Protein AF-J9G003-F1 (afdb_monomer_lite)

pLDDT: mean 87.12, std 10.36, range [54.19, 97.94]

Foldseek 3Di:
DDLPPPDDPVQKDDPPVPPQWIAGNVPRDIDGPPDSPPPPDFDADPQPRHTWDFDDDDPFKTKTWDPDCPGPQLVVQVVVQDPVLVPDPCSCVVDPRTDIDIGTPDPPVPDDPLDQPPLADDQDDDPDHPVLLVQLCCCCPVVVDQLVVSQVCCCPVVVDHDHSSVSVNSVSNVCSVCVVVPVD

Secondary structure (DSSP, 8-state):
--TTT---GGGEEESSTTSSEEEETTT--EEETT----PPPPPB-TTT-PBEEEEEEETTEEEEEE--TT-HHHHHHHTTS-HHHHHSTTGGGGS--S-EEEEE---SSS--TTSPPTTPPPSS-SSS-HHHHHHHHIIIIIS---HHHHHHHHHHHH-----HHHHHHHHHHHHHHHHHHH--

Structure (mmCIF, N/CA/C/O backbone):
data_AF-J9G003-F1
#
_entry.id   AF-J9G003-F1
#
loop_
_atom_site.group_PDB
_atom_site.id
_atom_site.type_symbol
_atom_site.label_atom_id
_atom_site.label_alt_id
_atom_site.label_comp_id
_atom_site.label_asym_id
_atom_site.label_entity_id
_atom_site.label_seq_id
_atom_site.pdbx_PDB_ins_code
_atom_site.Cartn_x
_atom_site.Cartn_y
_atom_site.Cartn_z
_atom_site.occupancy
_atom_site.B_iso_or_equiv
_atom_site.auth_seq_id
_atom_site.auth_comp_id
_atom_site.auth_asym_id
_atom_site.auth_atom_id
_atom_site.pdbx_PDB_model_num
ATOM 1 N N . VAL A 1 1 ? 39.025 1.619 -6.524 1.00 83.19 1 VAL A N 1
ATOM 2 C CA . VAL A 1 1 ? 37.933 0.775 -5.975 1.00 83.19 1 VAL A CA 1
ATOM 3 C C . VAL A 1 1 ? 36.707 0.984 -6.851 1.00 83.19 1 VAL A C 1
ATOM 5 O O . VAL A 1 1 ? 36.545 2.095 -7.340 1.00 83.19 1 VAL A O 1
ATOM 8 N N . CYS A 1 2 ? 35.902 -0.048 -7.123 1.00 82.38 2 CYS A N 1
ATOM 9 C CA . CYS A 1 2 ? 34.702 0.095 -7.950 1.00 82.38 2 CYS A CA 1
ATOM 10 C C . CYS A 1 2 ? 33.683 1.019 -7.254 1.00 82.38 2 CYS A C 1
ATOM 12 O O . CYS A 1 2 ? 33.320 0.732 -6.112 1.00 82.38 2 CYS A O 1
ATOM 14 N N . PRO A 1 3 ? 33.183 2.077 -7.921 1.00 79.25 3 PRO A N 1
ATOM 15 C CA . PRO A 1 3 ? 32.260 3.038 -7.313 1.00 79.25 3 PRO A CA 1
ATOM 16 C C . PRO A 1 3 ? 30.855 2.473 -7.051 1.00 79.25 3 PRO A C 1
ATOM 18 O O . PRO A 1 3 ? 30.085 3.100 -6.333 1.00 79.25 3 PRO A O 1
ATOM 21 N N . LEU A 1 4 ? 30.509 1.311 -7.622 1.00 75.75 4 LEU A N 1
ATOM 22 C CA . LEU A 1 4 ? 29.188 0.693 -7.465 1.00 75.75 4 LEU A CA 1
ATOM 23 C C . LEU A 1 4 ? 29.156 -0.372 -6.361 1.00 75.75 4 LEU A C 1
ATOM 25 O O . LEU A 1 4 ? 28.288 -0.331 -5.498 1.00 75.75 4 LEU A O 1
ATOM 29 N N . CYS A 1 5 ? 30.080 -1.338 -6.392 1.00 81.25 5 CYS A N 1
ATOM 30 C CA . CYS A 1 5 ? 30.065 -2.484 -5.473 1.00 81.25 5 CYS A CA 1
ATOM 31 C C . CYS A 1 5 ? 31.222 -2.506 -4.466 1.00 81.25 5 CYS A C 1
ATOM 33 O O . CYS A 1 5 ? 31.335 -3.454 -3.696 1.00 81.25 5 CYS A O 1
ATOM 35 N N . GLY A 1 6 ? 32.121 -1.516 -4.490 1.00 80.50 6 GLY A N 1
ATOM 36 C CA . GLY A 1 6 ? 33.263 -1.470 -3.575 1.00 80.50 6 GLY A CA 1
ATOM 37 C C . GLY A 1 6 ? 34.371 -2.488 -3.873 1.00 80.50 6 GLY A C 1
ATOM 38 O O . GLY A 1 6 ? 35.294 -2.627 -3.076 1.00 80.50 6 GLY A O 1
ATOM 39 N N . ALA A 1 7 ? 34.325 -3.194 -5.010 1.00 87.44 7 ALA A N 1
ATOM 40 C CA . ALA A 1 7 ? 35.355 -4.171 -5.360 1.00 87.44 7 ALA A CA 1
ATOM 41 C C . ALA A 1 7 ? 36.763 -3.529 -5.415 1.00 87.44 7 ALA A C 1
ATOM 43 O O . ALA A 1 7 ? 36.923 -2.431 -5.974 1.00 87.44 7 ALA A O 1
ATOM 44 N N . PRO A 1 8 ? 37.797 -4.191 -4.858 1.00 88.81 8 PRO A N 1
ATOM 45 C CA . PRO A 1 8 ? 39.151 -3.652 -4.828 1.00 88.81 8 PRO A CA 1
ATOM 46 C C . PRO A 1 8 ? 39.768 -3.590 -6.231 1.00 88.81 8 PRO A C 1
ATOM 48 O O . PRO A 1 8 ? 39.265 -4.196 -7.177 1.00 88.81 8 PRO A O 1
ATOM 51 N N . HIS A 1 9 ? 40.882 -2.861 -6.360 1.00 86.12 9 HIS A N 1
ATOM 52 C CA . HIS A 1 9 ? 41.543 -2.599 -7.647 1.00 86.12 9 HIS A CA 1
ATOM 53 C C . HIS A 1 9 ? 41.846 -3.869 -8.461 1.00 86.12 9 HIS A C 1
ATOM 55 O O . HIS A 1 9 ? 41.721 -3.848 -9.676 1.00 86.12 9 HIS A O 1
ATOM 61 N N . HIS A 1 10 ? 42.134 -4.996 -7.803 1.00 91.19 10 HIS A N 1
ATOM 62 C CA . HIS A 1 10 ? 42.374 -6.293 -8.449 1.00 91.19 10 HIS A CA 1
ATOM 63 C C . HIS A 1 10 ? 41.240 -6.770 -9.379 1.00 91.19 10 HIS A C 1
ATOM 65 O O . HIS A 1 10 ? 41.487 -7.544 -10.300 1.00 91.19 10 HIS A O 1
ATOM 71 N N . PHE A 1 11 ? 40.001 -6.314 -9.164 1.00 88.94 11 PHE A N 1
ATOM 72 C CA . PHE A 1 11 ? 38.840 -6.673 -9.991 1.00 88.94 11 PHE A CA 1
ATOM 73 C C . PHE A 1 11 ? 38.455 -5.594 -11.011 1.00 88.94 11 PHE A C 1
ATOM 75 O O . PHE A 1 11 ? 37.376 -5.663 -11.604 1.00 88.94 11 PHE A O 1
ATOM 82 N N . ILE A 1 12 ? 39.301 -4.583 -11.190 1.00 88.44 12 ILE A N 1
ATOM 83 C CA . ILE A 1 12 ? 39.094 -3.460 -12.100 1.00 88.44 12 ILE A CA 1
ATOM 84 C C . ILE A 1 12 ? 40.110 -3.604 -13.228 1.00 88.44 12 ILE A C 1
ATOM 86 O O . ILE A 1 12 ? 41.293 -3.803 -12.967 1.00 88.44 12 ILE A O 1
ATOM 90 N N . TYR A 1 13 ? 39.659 -3.519 -14.474 1.00 88.81 13 TYR A N 1
ATOM 91 C CA . TYR A 1 13 ? 40.558 -3.509 -15.624 1.00 88.81 13 TYR A CA 1
ATOM 92 C C . TYR A 1 13 ? 40.253 -2.336 -16.542 1.00 88.81 13 TYR A C 1
ATOM 94 O O . TYR A 1 13 ? 39.146 -1.794 -16.537 1.00 88.81 13 TYR A O 1
ATOM 102 N N . ASP A 1 14 ? 41.264 -1.936 -17.299 1.00 87.94 14 ASP A N 1
ATOM 103 C CA . ASP A 1 14 ? 41.154 -0.893 -18.306 1.00 87.94 14 ASP A CA 1
ATOM 104 C C . ASP A 1 14 ? 40.334 -1.415 -19.490 1.00 87.94 14 ASP A C 1
ATOM 106 O O . ASP A 1 14 ? 40.751 -2.339 -20.188 1.00 87.94 14 ASP A O 1
ATOM 110 N N . ASN A 1 15 ? 39.136 -0.863 -19.666 1.00 85.75 15 ASN A N 1
ATOM 111 C CA . ASN A 1 15 ? 38.195 -1.307 -20.688 1.00 85.75 15 ASN A CA 1
ATOM 112 C C . ASN A 1 15 ? 38.571 -0.779 -22.079 1.00 85.75 15 ASN A C 1
ATOM 114 O O . ASN A 1 15 ? 38.263 -1.421 -23.076 1.00 85.75 15 ASN A O 1
ATOM 118 N N . ASN A 1 16 ? 39.258 0.370 -22.140 1.00 83.69 16 ASN A N 1
ATOM 119 C CA . ASN A 1 16 ? 39.597 1.053 -23.391 1.00 83.69 16 ASN A CA 1
ATOM 120 C C . ASN A 1 16 ? 41.112 1.232 -23.590 1.00 83.69 16 ASN A C 1
ATOM 122 O O . ASN A 1 16 ? 41.525 2.160 -24.289 1.00 83.69 16 ASN A O 1
ATOM 126 N N . GLY A 1 17 ? 41.939 0.377 -22.983 1.00 77.50 17 GLY A N 1
ATOM 127 C CA . GLY A 1 17 ? 43.384 0.315 -23.229 1.00 77.50 17 GLY A CA 1
ATOM 128 C C . GLY A 1 17 ? 44.140 1.629 -22.994 1.00 77.50 17 GLY A C 1
ATOM 129 O O . GLY A 1 17 ? 45.014 1.967 -23.785 1.00 77.50 17 GLY A O 1
ATOM 130 N N . GLY A 1 18 ? 43.793 2.385 -21.951 1.00 75.31 18 GLY A N 1
ATOM 131 C CA . GLY A 1 18 ? 44.488 3.611 -21.541 1.00 75.31 18 GLY A CA 1
ATOM 132 C C . GLY A 1 18 ? 43.670 4.890 -21.718 1.00 75.31 18 GLY A C 1
ATOM 133 O O . GLY A 1 18 ? 44.083 5.951 -21.260 1.00 75.31 18 GLY A O 1
ATOM 134 N N . ASN A 1 19 ? 42.479 4.808 -22.317 1.00 80.19 19 ASN A N 1
ATOM 135 C CA . ASN A 1 19 ? 41.617 5.968 -22.586 1.00 80.19 19 ASN A CA 1
ATOM 136 C C . ASN A 1 19 ? 40.685 6.338 -21.411 1.00 80.19 19 ASN A C 1
ATOM 138 O O . ASN A 1 19 ? 39.586 6.853 -21.617 1.00 80.19 19 ASN A O 1
ATOM 142 N N . GLY A 1 20 ? 41.091 6.045 -20.172 1.00 80.06 20 GLY A N 1
ATOM 143 C CA . GLY A 1 20 ? 40.411 6.528 -18.963 1.00 80.06 20 GLY A CA 1
ATOM 144 C C . GLY A 1 20 ? 39.036 5.912 -18.667 1.00 80.06 20 GLY A C 1
ATOM 145 O O . GLY A 1 20 ? 38.266 6.504 -17.908 1.00 80.06 20 GLY A O 1
ATOM 146 N N . GLN A 1 21 ? 38.706 4.745 -19.232 1.00 86.06 21 GLN A N 1
ATOM 147 C CA . GLN A 1 21 ? 37.500 3.981 -18.891 1.00 86.06 21 GLN A CA 1
ATOM 148 C C . GLN A 1 21 ? 37.880 2.618 -18.311 1.00 86.06 21 GLN A C 1
ATOM 150 O O . GLN A 1 21 ? 38.550 1.820 -18.957 1.00 86.06 21 GLN A O 1
ATOM 155 N N . 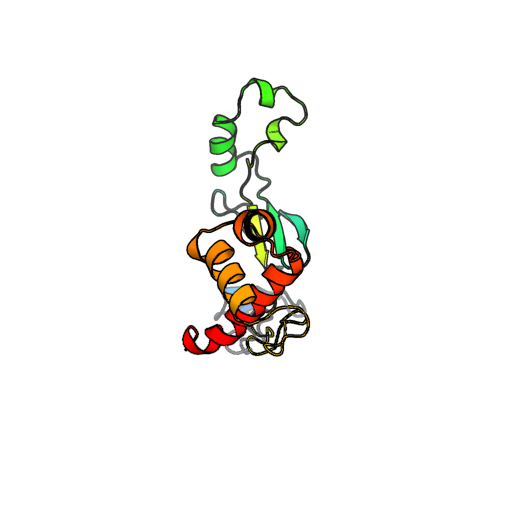TYR A 1 22 ? 37.381 2.323 -17.117 1.00 87.94 22 TYR A N 1
ATOM 156 C CA . TYR A 1 22 ? 37.585 1.063 -16.412 1.00 87.94 22 TYR A CA 1
ATOM 157 C C . TYR A 1 22 ? 36.291 0.268 -16.317 1.00 87.94 22 TYR A C 1
ATOM 159 O O . TYR A 1 22 ? 35.209 0.852 -16.279 1.00 87.94 22 TYR A O 1
ATOM 167 N N . GLN A 1 23 ? 36.395 -1.057 -16.208 1.00 88.94 23 GLN A N 1
ATOM 168 C CA . GLN A 1 23 ? 35.267 -1.954 -15.961 1.00 88.94 23 GLN A CA 1
ATOM 169 C C . GLN A 1 23 ? 35.517 -2.850 -14.743 1.00 88.94 23 GLN A C 1
ATOM 171 O O . GLN A 1 23 ? 36.610 -3.378 -14.538 1.00 88.94 23 GLN A O 1
ATOM 176 N N . CYS A 1 24 ? 34.487 -3.030 -13.912 1.00 89.38 24 CYS A N 1
ATOM 177 C CA . CYS A 1 24 ? 34.525 -3.939 -12.771 1.00 89.38 24 CYS A CA 1
ATOM 178 C C . CYS A 1 24 ? 34.077 -5.353 -13.165 1.00 89.38 24 CYS A C 1
ATOM 180 O O . CYS A 1 24 ? 32.944 -5.537 -13.603 1.00 89.38 24 CYS A O 1
ATOM 182 N N . LYS A 1 25 ? 34.907 -6.371 -12.908 1.00 89.12 25 LYS A N 1
ATOM 183 C CA . LYS A 1 25 ? 34.565 -7.786 -13.163 1.00 89.12 25 LYS A CA 1
ATOM 184 C C . LYS A 1 25 ? 33.467 -8.339 -12.249 1.00 89.12 25 LYS A C 1
ATOM 186 O O . LYS A 1 25 ? 32.819 -9.310 -12.611 1.00 89.12 25 LYS A O 1
ATOM 191 N N . VAL A 1 26 ? 33.264 -7.744 -11.070 1.00 87.19 26 VAL A N 1
ATOM 192 C CA . VAL A 1 26 ? 32.287 -8.232 -10.078 1.00 87.19 26 VAL A CA 1
ATOM 193 C C . VAL A 1 26 ? 30.863 -7.800 -10.430 1.00 87.19 26 VAL A C 1
ATOM 195 O O . VAL A 1 26 ? 29.944 -8.604 -10.346 1.00 87.19 26 VAL A O 1
ATOM 198 N N . CYS A 1 27 ? 30.667 -6.535 -10.818 1.00 82.88 27 CYS A N 1
ATOM 199 C CA . CYS A 1 27 ? 29.333 -5.978 -11.088 1.00 82.88 27 CYS A CA 1
ATOM 200 C C . CYS A 1 27 ? 29.102 -5.555 -12.548 1.00 82.88 27 CYS A C 1
ATOM 202 O O . CYS A 1 27 ? 28.010 -5.109 -12.880 1.00 82.88 27 CYS A O 1
ATOM 204 N N . GLY A 1 28 ? 30.115 -5.643 -13.415 1.00 83.19 28 GLY A N 1
ATOM 205 C CA . GLY A 1 28 ? 30.036 -5.252 -14.826 1.00 83.19 28 GLY A CA 1
ATOM 206 C C . GLY A 1 28 ? 30.064 -3.741 -15.092 1.00 83.19 28 GLY A C 1
ATOM 207 O O . GLY A 1 28 ? 30.113 -3.343 -16.255 1.00 83.19 28 GLY A O 1
ATOM 208 N N . GLN A 1 29 ? 30.057 -2.898 -14.052 1.00 82.62 29 GLN A N 1
ATOM 209 C CA . GLN A 1 29 ? 29.981 -1.439 -14.178 1.00 82.62 29 GLN A CA 1
ATOM 210 C C . GLN A 1 29 ? 31.229 -0.845 -14.839 1.00 82.62 29 GLN A C 1
ATOM 212 O O . GLN A 1 29 ? 32.350 -1.103 -14.393 1.00 82.62 29 GLN A O 1
ATOM 217 N N . THR A 1 30 ? 31.016 0.022 -15.831 1.00 86.56 30 THR A N 1
ATOM 218 C CA . THR A 1 30 ? 32.049 0.873 -16.437 1.00 86.56 30 THR A CA 1
ATOM 219 C C . THR A 1 30 ? 32.077 2.264 -15.794 1.00 86.56 30 THR A C 1
ATOM 221 O O . THR A 1 30 ? 31.015 2.832 -15.529 1.00 86.56 30 THR A O 1
ATOM 224 N N . PHE A 1 31 ? 33.262 2.827 -15.550 1.00 81.88 31 PHE A N 1
ATOM 225 C CA . PHE A 1 31 ? 33.449 4.145 -14.920 1.00 81.88 31 PHE A CA 1
ATOM 226 C C . PHE A 1 31 ? 34.806 4.771 -15.293 1.00 81.88 31 PHE A C 1
ATOM 228 O O . PHE A 1 31 ? 35.710 4.064 -15.730 1.00 81.88 31 PHE A O 1
ATOM 235 N N . SER A 1 32 ? 34.959 6.083 -15.103 1.00 82.25 32 SER A N 1
ATOM 236 C CA . SER A 1 32 ? 36.205 6.829 -15.351 1.00 82.25 32 SER A CA 1
ATOM 237 C C . SER A 1 32 ? 36.868 7.282 -14.044 1.00 82.25 32 SER A C 1
ATOM 239 O O . SER A 1 32 ? 36.219 7.322 -12.995 1.00 82.25 32 SER A O 1
ATOM 241 N N . THR A 1 33 ? 38.174 7.583 -14.067 1.00 70.6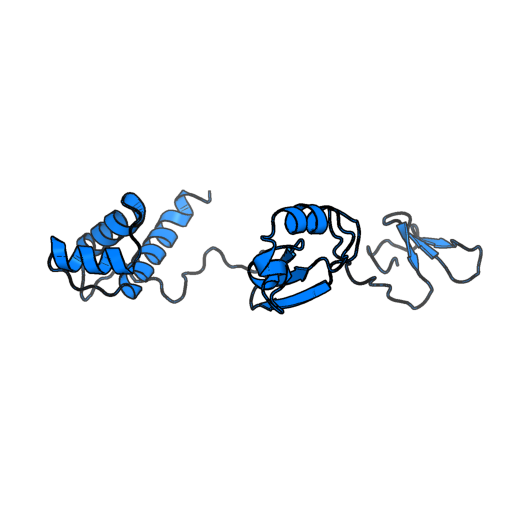2 33 THR A N 1
ATOM 242 C CA . THR A 1 33 ? 38.914 8.037 -12.874 1.00 70.62 33 THR A CA 1
ATOM 243 C C . THR A 1 33 ? 38.320 9.341 -12.343 1.00 70.62 33 THR A C 1
ATOM 245 O O . THR A 1 33 ? 38.310 10.339 -13.053 1.00 70.62 33 THR A O 1
ATOM 248 N N . GLY A 1 34 ? 37.857 9.347 -11.092 1.00 59.84 34 GLY A N 1
ATOM 249 C CA . GLY A 1 34 ? 37.308 10.541 -10.433 1.00 59.84 34 GLY A CA 1
ATOM 250 C C . GLY A 1 34 ? 35.779 10.627 -10.420 1.00 59.84 34 GLY A C 1
ATOM 251 O O . GLY A 1 34 ? 35.234 11.337 -9.578 1.00 59.84 34 GLY A O 1
ATOM 252 N N . ASP A 1 35 ? 35.082 9.837 -11.239 1.00 56.62 35 ASP A N 1
ATOM 253 C CA . ASP A 1 35 ? 33.621 9.838 -11.256 1.00 56.62 35 ASP A CA 1
ATOM 254 C C . ASP A 1 35 ? 33.054 8.778 -10.308 1.00 56.62 35 ASP A C 1
ATOM 256 O O . ASP A 1 35 ? 33.152 7.566 -10.525 1.00 56.62 35 ASP A O 1
ATOM 260 N N . SER A 1 36 ? 32.390 9.241 -9.248 1.00 55.47 36 SER A N 1
ATOM 261 C CA . SER A 1 36 ? 31.463 8.403 -8.490 1.00 55.47 36 SER A CA 1
ATOM 262 C C . SER A 1 36 ? 30.239 8.123 -9.366 1.00 55.47 36 SER A C 1
ATOM 264 O O . SER A 1 36 ? 29.251 8.851 -9.358 1.00 55.47 36 SER A O 1
ATOM 266 N N . THR A 1 37 ? 30.293 7.064 -10.174 1.00 54.19 37 THR A N 1
ATOM 267 C CA . THR A 1 37 ? 29.142 6.644 -10.980 1.00 54.19 37 THR A CA 1
ATOM 268 C C . THR A 1 37 ? 28.129 5.924 -10.094 1.00 54.19 37 THR A C 1
ATOM 270 O O . THR A 1 37 ? 27.935 4.712 -10.205 1.00 54.19 37 THR A O 1
ATOM 273 N N . THR A 1 38 ? 27.455 6.654 -9.209 1.00 55.81 38 THR A N 1
ATOM 274 C CA . THR A 1 38 ? 26.150 6.211 -8.724 1.00 55.81 38 THR A CA 1
ATOM 275 C C . THR A 1 38 ? 25.180 6.439 -9.873 1.00 55.81 38 THR A C 1
ATOM 277 O O . THR A 1 38 ? 24.510 7.463 -9.972 1.00 55.81 38 THR A O 1
ATOM 280 N N . THR A 1 39 ? 25.144 5.506 -10.831 1.00 56.31 39 THR A N 1
ATOM 281 C CA . THR A 1 39 ? 24.048 5.507 -11.800 1.00 56.31 39 THR A CA 1
ATOM 282 C C . THR A 1 39 ? 22.760 5.477 -10.977 1.00 56.31 39 THR A C 1
ATOM 284 O O . THR A 1 39 ? 22.571 4.549 -10.187 1.00 56.31 39 THR A O 1
ATOM 287 N N . PRO A 1 40 ? 21.901 6.509 -11.070 1.00 62.78 40 PRO A N 1
ATOM 288 C CA . PRO A 1 40 ? 20.713 6.567 -10.237 1.00 62.78 40 PRO A CA 1
ATOM 289 C C . PRO A 1 40 ? 19.883 5.324 -10.534 1.00 62.78 40 PRO A C 1
ATOM 291 O O . PRO A 1 40 ? 19.663 5.005 -11.705 1.00 62.78 40 PRO A O 1
ATOM 294 N N . MET A 1 41 ? 19.459 4.610 -9.488 1.00 70.44 41 MET A N 1
ATOM 295 C CA . MET A 1 41 ? 18.647 3.403 -9.626 1.00 70.44 41 MET A CA 1
ATOM 296 C C . MET A 1 41 ? 17.447 3.711 -10.534 1.00 70.44 41 MET A C 1
ATOM 298 O O . MET A 1 41 ? 16.616 4.567 -10.226 1.00 70.44 41 MET A O 1
ATOM 302 N N . ARG A 1 42 ? 17.372 3.043 -11.691 1.00 82.31 42 ARG A N 1
ATOM 303 C CA . ARG A 1 42 ? 16.286 3.237 -12.657 1.00 82.31 42 ARG A CA 1
ATOM 304 C C . ARG A 1 42 ? 15.256 2.137 -12.475 1.00 82.31 42 ARG A C 1
ATOM 306 O O . ARG A 1 42 ? 15.534 0.974 -12.744 1.00 82.31 42 ARG A O 1
ATOM 313 N N . PHE A 1 43 ? 14.041 2.507 -12.092 1.00 90.06 43 PHE A N 1
ATOM 314 C CA . PHE A 1 43 ? 12.918 1.576 -12.128 1.00 90.06 43 PHE A CA 1
ATOM 315 C C . PHE A 1 43 ? 12.438 1.409 -13.568 1.00 90.06 43 PHE A C 1
ATOM 317 O O . PHE A 1 43 ? 12.184 2.400 -14.251 1.00 90.06 43 PHE A O 1
ATOM 324 N N . LEU A 1 44 ? 12.291 0.171 -14.036 1.00 93.81 44 LEU A N 1
ATOM 325 C CA . LEU A 1 44 ? 11.830 -0.132 -15.392 1.00 93.81 44 LEU A CA 1
ATOM 326 C C . LEU A 1 44 ? 10.414 -0.709 -15.367 1.00 93.81 44 LEU A C 1
ATOM 328 O O . LEU A 1 44 ? 10.020 -1.420 -14.445 1.00 93.81 44 LEU A O 1
ATOM 332 N N . CYS A 1 45 ? 9.624 -0.392 -16.390 1.00 95.50 45 CYS A N 1
ATOM 333 C CA . CYS A 1 45 ? 8.308 -0.982 -16.566 1.00 95.50 45 CYS A CA 1
ATOM 334 C C . CYS A 1 45 ? 8.447 -2.452 -16.986 1.00 95.50 45 CYS A C 1
ATOM 336 O O . CYS A 1 45 ? 9.032 -2.705 -18.040 1.00 95.50 45 CYS A O 1
ATOM 338 N N . PRO A 1 46 ? 7.830 -3.408 -16.268 1.00 96.19 46 PRO A N 1
ATOM 339 C CA . PRO A 1 46 ? 7.937 -4.829 -16.604 1.00 96.19 46 PRO A CA 1
ATOM 340 C C . PRO A 1 46 ? 7.269 -5.190 -17.939 1.00 96.19 46 PRO A C 1
ATOM 342 O O . PRO A 1 46 ? 7.515 -6.257 -18.481 1.00 96.19 46 PRO A O 1
ATOM 345 N N . HIS A 1 47 ? 6.428 -4.307 -18.488 1.00 96.06 47 HIS A N 1
ATOM 346 C CA . HIS A 1 47 ? 5.681 -4.569 -19.720 1.00 96.06 47 HIS A CA 1
ATOM 347 C C . HIS A 1 47 ? 6.320 -3.985 -20.981 1.00 96.06 47 HIS A C 1
ATOM 349 O O . HIS A 1 47 ? 5.955 -4.383 -22.080 1.00 96.06 47 HIS A O 1
ATOM 355 N N . CYS A 1 48 ? 7.206 -2.994 -20.856 1.00 94.69 48 CYS A N 1
ATOM 356 C CA . CYS A 1 48 ? 7.787 -2.331 -22.028 1.00 94.69 48 CYS A CA 1
ATOM 357 C C . CYS A 1 48 ? 9.241 -1.882 -21.847 1.00 94.69 48 CYS A C 1
ATOM 359 O O . CYS A 1 48 ? 9.736 -1.135 -22.684 1.00 94.69 48 CYS A O 1
ATOM 361 N N . GLY A 1 49 ? 9.887 -2.212 -20.723 1.00 92.12 49 GLY A N 1
ATOM 362 C CA . GLY A 1 49 ? 11.274 -1.834 -20.419 1.00 92.12 49 GLY A CA 1
ATOM 363 C C . GLY A 1 49 ? 11.524 -0.333 -20.228 1.00 92.12 49 GLY A C 1
ATOM 364 O O . GLY A 1 49 ? 12.639 0.071 -19.928 1.00 92.12 49 GLY A O 1
ATOM 365 N N . HIS A 1 50 ? 10.504 0.516 -20.378 1.00 93.50 50 HIS A N 1
ATOM 366 C CA . HIS A 1 50 ? 10.661 1.966 -20.281 1.00 93.50 50 HIS A CA 1
ATOM 367 C C . HIS A 1 50 ? 10.821 2.406 -18.827 1.00 93.50 50 HIS A C 1
ATOM 369 O O . HIS A 1 50 ? 10.131 1.888 -17.943 1.00 93.50 50 HIS A O 1
ATOM 375 N N . THR A 1 51 ? 11.675 3.398 -18.586 1.00 93.38 51 THR A N 1
ATOM 376 C CA . THR A 1 51 ? 11.913 3.936 -17.246 1.00 93.38 51 THR A CA 1
ATOM 377 C C . THR A 1 51 ? 10.626 4.499 -16.641 1.00 93.38 51 THR A C 1
ATOM 379 O O . THR A 1 51 ? 9.866 5.233 -17.279 1.00 93.38 51 THR A O 1
ATOM 382 N N . LEU A 1 52 ? 10.346 4.117 -15.398 1.00 95.62 52 LEU A N 1
ATOM 383 C CA . LEU A 1 52 ? 9.220 4.631 -14.638 1.00 95.62 52 LEU A CA 1
ATOM 384 C C . LEU A 1 52 ? 9.557 6.022 -14.115 1.00 95.62 52 LEU A C 1
ATOM 386 O O . LEU A 1 52 ? 10.651 6.271 -13.617 1.00 95.62 52 LEU A O 1
ATOM 390 N N . VAL A 1 53 ? 8.583 6.923 -14.211 1.00 93.56 53 VAL A N 1
ATOM 391 C CA . VAL A 1 53 ? 8.746 8.315 -13.797 1.00 93.56 53 VAL A CA 1
ATOM 392 C C . VAL A 1 53 ? 8.087 8.511 -12.433 1.00 93.56 53 VAL A C 1
ATOM 394 O O . VAL A 1 53 ? 6.906 8.161 -12.292 1.00 93.56 53 VAL A O 1
ATOM 397 N N . PRO A 1 54 ? 8.775 9.095 -11.439 1.00 93.25 54 PRO A N 1
ATOM 398 C CA . PRO A 1 54 ? 8.158 9.443 -10.166 1.00 93.25 54 PRO A CA 1
ATOM 399 C C . PRO A 1 54 ? 7.061 10.489 -10.391 1.00 93.25 54 PRO A C 1
ATOM 401 O O . PRO A 1 54 ? 7.252 11.485 -11.086 1.00 93.25 54 PRO A O 1
ATOM 404 N N . LYS A 1 55 ? 5.869 10.249 -9.839 1.00 93.31 55 LYS A N 1
ATOM 405 C CA . LYS A 1 55 ? 4.705 11.138 -10.007 1.00 93.31 55 LYS A CA 1
ATOM 406 C C . LYS A 1 55 ? 4.193 11.728 -8.709 1.00 93.31 55 LYS A C 1
ATOM 408 O O . LYS A 1 55 ? 3.654 12.828 -8.728 1.00 93.31 55 LYS A O 1
ATOM 413 N N . LYS A 1 56 ? 4.257 10.977 -7.609 1.00 92.62 56 LYS A N 1
ATOM 414 C CA . LYS A 1 56 ? 3.767 11.431 -6.304 1.00 92.62 56 LYS A CA 1
ATOM 415 C C . LYS A 1 56 ? 4.659 10.881 -5.213 1.00 92.62 56 LYS A C 1
ATOM 417 O O . LYS A 1 56 ? 4.877 9.672 -5.174 1.00 92.62 56 LYS A O 1
ATOM 422 N N . ASP A 1 57 ? 5.071 11.754 -4.314 1.00 92.38 57 ASP A N 1
ATOM 423 C CA . ASP A 1 57 ? 5.721 11.364 -3.074 1.00 92.38 57 ASP A CA 1
ATOM 424 C C . ASP A 1 57 ? 4.673 11.242 -1.955 1.00 92.38 57 ASP A C 1
ATOM 426 O O . ASP A 1 57 ? 3.682 11.982 -1.925 1.00 92.38 57 ASP A O 1
ATOM 430 N N . ARG A 1 58 ? 4.819 10.240 -1.091 1.00 91.31 58 ARG A N 1
ATOM 431 C CA . ARG A 1 58 ? 3.964 9.992 0.076 1.00 91.31 58 ARG A CA 1
ATOM 432 C C . ARG A 1 58 ? 4.872 9.624 1.233 1.00 91.31 58 ARG A C 1
ATOM 434 O O . ARG A 1 58 ? 5.922 9.039 1.029 1.00 91.31 58 ARG A O 1
ATOM 441 N N . LYS A 1 59 ? 4.383 9.849 2.455 1.00 87.56 59 LYS A N 1
ATOM 442 C CA . LYS A 1 59 ? 5.135 9.643 3.702 1.00 87.56 59 LYS A CA 1
ATOM 443 C C . LYS A 1 59 ? 5.965 8.349 3.762 1.00 87.56 59 LYS A C 1
ATOM 445 O O . LYS A 1 59 ? 7.046 8.364 4.328 1.00 87.56 59 LYS A O 1
ATOM 450 N N . PHE A 1 60 ? 5.447 7.246 3.225 1.00 88.19 60 PHE A N 1
ATOM 451 C CA . PHE A 1 60 ? 6.076 5.924 3.322 1.00 88.19 60 PHE A CA 1
ATOM 452 C C . PHE A 1 60 ? 6.445 5.309 1.969 1.00 88.19 60 PHE A C 1
ATOM 454 O O . PHE A 1 60 ? 6.961 4.196 1.921 1.00 88.19 60 PHE A O 1
ATOM 461 N N . PHE A 1 61 ? 6.103 5.967 0.861 1.00 91.75 61 PHE A N 1
ATOM 462 C CA . PHE A 1 61 ? 6.397 5.425 -0.458 1.00 91.75 61 PHE A CA 1
ATOM 463 C C . PHE A 1 61 ? 6.295 6.480 -1.554 1.00 91.75 61 PHE A C 1
ATOM 465 O O . PHE A 1 61 ? 5.403 7.331 -1.561 1.00 91.75 61 PHE A O 1
ATOM 472 N N . ARG A 1 62 ? 7.116 6.322 -2.583 1.00 93.00 62 ARG A N 1
ATOM 473 C CA . ARG A 1 62 ? 7.044 7.089 -3.820 1.00 93.00 62 ARG A CA 1
ATOM 474 C C . ARG A 1 62 ? 6.309 6.292 -4.893 1.00 93.00 62 ARG A C 1
ATOM 476 O O . ARG A 1 62 ? 6.556 5.108 -5.111 1.00 93.00 62 ARG A O 1
ATOM 483 N N . LYS A 1 63 ? 5.358 6.933 -5.578 1.00 95.00 63 LYS A N 1
ATOM 484 C CA . LYS A 1 63 ? 4.660 6.345 -6.732 1.00 95.00 63 LYS A CA 1
ATOM 485 C C . LYS A 1 63 ? 5.409 6.666 -8.015 1.00 95.00 63 LYS A C 1
ATOM 487 O O . LYS A 1 63 ? 5.507 7.835 -8.392 1.00 95.00 63 LYS A O 1
ATOM 492 N N . HIS A 1 64 ? 5.787 5.622 -8.734 1.00 95.31 64 HIS A N 1
ATOM 493 C CA . HIS A 1 64 ? 6.365 5.677 -10.070 1.00 95.31 64 HIS A CA 1
ATOM 494 C C . HIS A 1 64 ? 5.344 5.204 -11.103 1.00 95.31 64 HIS A C 1
ATOM 496 O O . HIS A 1 64 ? 4.574 4.282 -10.839 1.00 95.31 64 HIS A O 1
ATOM 502 N N . LYS A 1 65 ? 5.293 5.841 -12.273 1.00 95.56 65 LYS A N 1
ATOM 503 C CA . LYS A 1 65 ? 4.316 5.549 -13.334 1.00 95.56 65 LYS A CA 1
ATOM 504 C C . LYS A 1 65 ? 5.031 5.337 -14.663 1.00 95.56 65 LYS A C 1
ATOM 506 O O . LYS A 1 65 ? 5.878 6.143 -15.042 1.00 95.56 65 LYS A O 1
ATOM 511 N N . CYS A 1 66 ? 4.638 4.305 -15.407 1.00 96.75 66 CYS A N 1
ATOM 512 C CA . CYS A 1 66 ? 5.056 4.155 -16.799 1.00 96.75 66 CYS A CA 1
ATOM 513 C C . CYS A 1 66 ? 4.357 5.219 -17.655 1.00 96.75 66 CYS A C 1
ATOM 515 O O . CYS A 1 66 ? 3.130 5.301 -17.651 1.00 96.75 66 CYS A O 1
ATOM 517 N N . VAL A 1 67 ? 5.117 6.035 -18.384 1.00 95.00 67 VAL A N 1
ATOM 518 C CA . VAL A 1 67 ? 4.572 7.106 -19.241 1.00 95.00 67 VAL A CA 1
ATOM 519 C C . VAL A 1 67 ? 4.525 6.736 -20.723 1.00 95.00 67 VAL A C 1
ATOM 521 O O . VAL A 1 67 ? 3.991 7.507 -21.511 1.00 95.00 67 VAL A O 1
ATOM 524 N N . ASN A 1 68 ? 5.030 5.557 -21.103 1.00 95.81 68 ASN A N 1
ATOM 525 C CA . ASN A 1 68 ? 5.085 5.125 -22.497 1.00 95.81 68 ASN A CA 1
ATOM 526 C C . ASN A 1 68 ? 3.665 4.869 -23.058 1.00 95.81 68 ASN A C 1
ATOM 528 O O . ASN A 1 68 ? 3.007 3.926 -22.606 1.00 95.81 68 ASN A O 1
ATOM 532 N N . PRO A 1 69 ? 3.195 5.645 -24.057 1.00 94.00 69 PRO A N 1
ATOM 533 C CA . PRO A 1 69 ? 1.874 5.460 -24.663 1.00 94.00 69 PRO A CA 1
ATOM 534 C C . PRO A 1 69 ? 1.785 4.204 -25.540 1.00 94.00 69 PRO A C 1
ATOM 536 O O . PRO A 1 69 ? 0.688 3.750 -25.840 1.00 94.00 69 PRO A O 1
ATOM 539 N N . LYS A 1 70 ? 2.923 3.618 -25.932 1.00 96.38 70 LYS A N 1
ATOM 540 C CA . LYS A 1 70 ? 2.997 2.357 -26.686 1.00 96.38 70 LYS A CA 1
ATOM 541 C C . LYS A 1 70 ? 3.162 1.134 -25.776 1.00 96.38 70 LYS A C 1
ATOM 543 O O . LYS A 1 70 ? 3.415 0.037 -26.257 1.00 96.38 70 LYS A O 1
ATOM 548 N N . CYS A 1 71 ? 3.073 1.308 -24.455 1.00 97.38 71 CYS A N 1
ATOM 549 C CA . CYS A 1 71 ? 3.221 0.202 -23.515 1.00 97.38 71 CYS A CA 1
ATOM 550 C C . CYS A 1 71 ? 2.077 -0.816 -23.695 1.00 97.38 71 CYS A C 1
ATOM 552 O O . CYS A 1 71 ? 0.915 -0.406 -23.617 1.00 97.38 71 CYS A O 1
ATOM 554 N N . PRO A 1 72 ? 2.362 -2.126 -23.847 1.00 97.06 72 PRO A N 1
ATOM 555 C CA . PRO A 1 72 ? 1.327 -3.151 -24.007 1.00 97.06 72 PRO A CA 1
ATOM 556 C C . PRO A 1 72 ? 0.284 -3.131 -22.885 1.00 97.06 72 PRO A C 1
ATOM 558 O O . PRO A 1 72 ? -0.910 -3.230 -23.146 1.00 97.06 72 PRO A O 1
ATOM 561 N N . TYR A 1 73 ? 0.717 -2.901 -21.640 1.00 97.06 73 TYR A N 1
ATOM 562 C CA . TYR A 1 73 ? -0.178 -2.772 -20.485 1.00 97.06 73 TYR A CA 1
ATOM 563 C C . TYR A 1 73 ? -1.143 -1.589 -20.615 1.00 97.06 73 TYR A C 1
ATOM 565 O O . TYR A 1 73 ? -2.329 -1.709 -20.313 1.00 97.06 73 TYR A O 1
ATOM 573 N N . TYR A 1 74 ? -0.639 -0.444 -21.082 1.00 96.56 74 TYR A N 1
ATOM 574 C CA . TYR A 1 74 ? -1.462 0.741 -21.298 1.00 96.56 74 TYR A CA 1
ATOM 575 C C . TYR A 1 74 ? -2.464 0.517 -22.430 1.00 96.56 74 TYR A C 1
ATOM 577 O O . TYR A 1 74 ? -3.645 0.790 -22.243 1.00 96.56 74 TYR A O 1
ATOM 585 N N . LEU A 1 75 ? -2.015 -0.021 -23.566 1.00 96.50 75 LEU A N 1
ATOM 586 C CA . LEU A 1 75 ? -2.868 -0.286 -24.726 1.00 96.50 75 LEU A CA 1
ATOM 587 C C . LEU A 1 75 ? -3.975 -1.296 -24.396 1.00 96.50 75 LEU A C 1
ATOM 589 O O . LEU A 1 75 ? -5.139 -1.055 -24.709 1.00 96.50 75 LEU A O 1
ATOM 593 N N . HIS A 1 76 ? -3.636 -2.374 -23.686 1.00 96.12 76 HIS A N 1
ATOM 594 C CA . HIS A 1 76 ? -4.605 -3.367 -23.222 1.00 96.12 76 HIS A CA 1
ATOM 595 C C . HIS A 1 76 ? -5.673 -2.757 -22.300 1.00 96.12 76 HIS A C 1
ATOM 597 O O . HIS A 1 76 ? -6.856 -3.061 -22.437 1.00 96.12 76 HIS A O 1
ATOM 603 N N . ASN A 1 77 ? -5.287 -1.877 -21.372 1.00 94.75 77 ASN A N 1
ATOM 604 C CA . ASN A 1 77 ? -6.251 -1.218 -20.488 1.00 94.75 77 ASN A CA 1
ATOM 605 C C . ASN A 1 77 ? -7.058 -0.135 -21.210 1.00 94.75 77 ASN A C 1
ATOM 607 O O . ASN A 1 77 ? -8.233 0.046 -20.908 1.00 94.75 77 ASN A O 1
ATOM 611 N N . LEU A 1 78 ? -6.449 0.563 -22.170 1.00 94.94 78 LEU A N 1
ATOM 612 C CA . LEU A 1 78 ? -7.111 1.578 -22.985 1.00 94.94 78 LEU A CA 1
ATOM 613 C C . LEU A 1 78 ? -8.242 0.972 -23.825 1.00 94.94 78 LEU A C 1
ATOM 615 O O . LEU A 1 78 ? -9.293 1.591 -23.952 1.00 94.94 78 LEU A O 1
ATOM 619 N N . ALA A 1 79 ? -8.060 -0.251 -24.333 1.00 93.38 79 ALA A N 1
ATOM 620 C CA . ALA A 1 79 ? -9.085 -0.970 -25.090 1.00 93.38 79 ALA A CA 1
ATOM 621 C C . ALA A 1 79 ? -10.361 -1.270 -24.277 1.00 93.38 79 ALA A C 1
ATOM 623 O O . ALA A 1 79 ? -11.416 -1.495 -24.862 1.00 93.38 79 ALA A O 1
ATOM 624 N N . LYS A 1 80 ? -10.281 -1.254 -22.939 1.00 93.00 80 LYS A N 1
ATOM 625 C CA . LYS A 1 80 ? -11.415 -1.497 -22.029 1.00 93.00 80 LYS A CA 1
ATOM 626 C C . LYS A 1 80 ? -12.152 -0.220 -21.617 1.00 93.00 80 LYS A C 1
ATOM 628 O O . LYS A 1 80 ? -13.139 -0.305 -20.895 1.00 93.00 80 LYS A O 1
ATOM 633 N N . VAL A 1 81 ? -11.658 0.952 -22.016 1.00 93.62 81 VAL A N 1
ATOM 634 C CA . VAL A 1 81 ? -12.258 2.240 -21.648 1.00 93.62 81 VAL A CA 1
ATOM 635 C C . VAL A 1 81 ? -13.494 2.496 -22.501 1.00 93.62 81 VAL A C 1
ATOM 637 O O . VAL A 1 81 ? -13.473 2.317 -23.720 1.00 93.62 81 VAL A O 1
ATOM 640 N N . GLU A 1 82 ? -14.566 2.970 -21.871 1.00 92.88 82 GLU A N 1
ATOM 641 C CA . GLU A 1 82 ? -15.777 3.345 -22.588 1.00 92.88 82 GLU A CA 1
ATOM 642 C C . GLU A 1 82 ? -15.525 4.491 -23.578 1.00 92.88 82 GLU A C 1
ATOM 644 O O . GLU A 1 82 ? -14.850 5.480 -23.285 1.00 92.88 82 GLU A O 1
ATOM 649 N N . ARG A 1 83 ? -16.144 4.408 -24.763 1.00 90.12 83 ARG A N 1
ATOM 650 C CA . ARG A 1 83 ? -15.998 5.434 -25.812 1.00 90.12 83 ARG A CA 1
ATOM 651 C C . ARG A 1 83 ? -16.441 6.828 -25.361 1.00 90.12 83 ARG A C 1
ATOM 653 O O . ARG A 1 83 ? -15.940 7.812 -25.896 1.00 90.12 83 ARG A O 1
ATOM 660 N N . LYS A 1 84 ? -17.376 6.912 -24.409 1.00 92.00 84 LYS A N 1
ATOM 661 C CA . LYS A 1 84 ? -17.842 8.176 -23.819 1.00 92.00 84 LYS A CA 1
ATOM 662 C C . LYS A 1 84 ? -16.722 8.840 -23.015 1.00 92.00 84 LYS A C 1
ATOM 664 O O . LYS A 1 84 ? -16.357 9.974 -23.305 1.00 92.00 84 LYS A O 1
ATOM 669 N N . ASP A 1 85 ? -16.085 8.084 -22.125 1.00 90.94 85 ASP A N 1
ATOM 670 C CA . ASP A 1 85 ? -14.969 8.560 -21.300 1.00 90.94 85 ASP A CA 1
ATOM 671 C C . ASP A 1 85 ? -13.706 8.897 -22.110 1.00 90.94 85 ASP A C 1
ATOM 673 O O . ASP A 1 85 ? -12.866 9.672 -21.657 1.00 9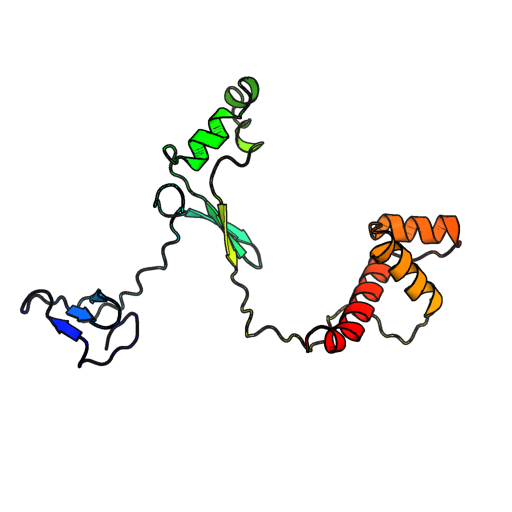0.94 85 ASP A O 1
ATOM 677 N N . LEU A 1 86 ? -13.543 8.338 -23.315 1.00 88.56 86 LEU A N 1
ATOM 678 C CA . LEU A 1 86 ? -12.448 8.714 -24.218 1.00 88.56 86 LEU A CA 1
ATOM 679 C C . LEU A 1 86 ? -12.624 10.107 -24.840 1.00 88.56 86 LEU A C 1
ATOM 681 O O . LEU A 1 86 ? -11.618 10.710 -25.215 1.00 88.56 86 LEU A O 1
ATOM 685 N N . LYS A 1 87 ? -13.869 10.585 -24.975 1.00 89.44 87 LYS A N 1
ATOM 686 C CA . LYS A 1 87 ? -14.196 11.909 -25.530 1.00 89.44 87 LYS A CA 1
ATOM 687 C C . LYS A 1 87 ? -14.151 13.015 -24.476 1.00 89.44 87 LYS A C 1
ATOM 689 O O . LYS A 1 87 ? -13.952 14.171 -24.826 1.00 89.44 87 LYS A O 1
ATOM 694 N N . GLU A 1 88 ? -14.332 12.669 -23.204 1.00 92.88 88 GLU A N 1
ATOM 695 C CA . GLU A 1 88 ? -14.211 13.611 -22.091 1.00 92.88 88 GLU A CA 1
ATOM 696 C C . GLU A 1 88 ? -12.743 13.984 -21.828 1.00 92.88 88 GLU A C 1
ATOM 698 O O . GLU A 1 88 ? -11.874 13.112 -21.738 1.00 92.88 88 GLU A O 1
ATOM 703 N N . GLU A 1 89 ? -12.471 15.272 -21.599 1.00 83.56 89 GLU A N 1
ATOM 704 C CA . GLU A 1 89 ? -11.123 15.824 -21.373 1.00 83.56 89 GLU A CA 1
ATOM 705 C C . GLU A 1 89 ? -10.363 15.138 -20.214 1.00 83.56 89 GLU A C 1
ATOM 707 O O . GLU A 1 89 ? -9.138 14.990 -20.238 1.00 83.56 89 GLU A O 1
ATOM 712 N N . HIS A 1 90 ? -11.088 14.631 -19.210 1.00 86.38 90 HIS A N 1
ATOM 713 C CA . HIS A 1 90 ? -10.527 13.928 -18.051 1.00 86.38 90 HIS A CA 1
ATOM 714 C C . HIS A 1 90 ? -11.102 12.524 -17.817 1.00 86.38 90 HIS A C 1
ATOM 716 O O . HIS A 1 90 ? -10.798 11.907 -16.791 1.00 86.38 90 HIS A O 1
ATOM 722 N N . GLY A 1 91 ? -11.869 11.969 -18.760 1.00 86.81 91 GLY A N 1
ATOM 723 C CA . GLY A 1 91 ? -12.527 10.669 -18.573 1.00 86.81 91 GLY A CA 1
ATOM 724 C C . GLY A 1 91 ? -11.535 9.516 -18.373 1.00 86.81 91 GLY A C 1
ATOM 725 O O . GLY A 1 91 ? -11.749 8.637 -17.539 1.00 86.81 91 GLY A O 1
ATOM 726 N N . LYS A 1 92 ? -10.351 9.586 -18.997 1.00 86.38 92 LYS A N 1
ATOM 727 C CA . LYS A 1 92 ? -9.255 8.612 -18.802 1.00 86.38 92 LYS A CA 1
ATOM 728 C C . LYS A 1 92 ? -8.735 8.540 -17.360 1.00 86.38 92 LYS A C 1
ATOM 730 O O . LYS A 1 92 ? -8.206 7.505 -16.961 1.00 86.38 92 LYS A O 1
ATOM 735 N N . THR A 1 93 ? -8.882 9.604 -16.568 1.00 87.69 93 THR A N 1
ATOM 736 C CA . THR A 1 93 ? -8.415 9.657 -15.169 1.00 87.69 93 THR A CA 1
ATOM 737 C C . THR A 1 93 ? -9.253 8.776 -14.243 1.00 87.69 93 THR A C 1
ATOM 739 O O . THR A 1 93 ? -8.761 8.350 -13.196 1.00 87.69 93 THR A O 1
ATOM 742 N N . LYS A 1 94 ? -10.487 8.437 -14.646 1.00 90.31 94 LYS A N 1
ATOM 743 C CA . LYS A 1 94 ? -11.356 7.486 -13.935 1.00 90.31 94 LYS A CA 1
ATOM 744 C C . LYS A 1 94 ? -10.745 6.075 -13.896 1.00 90.31 94 LYS A C 1
ATOM 746 O O . LYS A 1 94 ? -11.027 5.299 -12.986 1.00 90.31 94 LYS A O 1
ATOM 751 N N . TYR A 1 95 ? -9.841 5.768 -14.830 1.00 92.06 95 TYR A N 1
ATOM 752 C CA . TYR A 1 95 ? -9.245 4.449 -15.018 1.00 92.06 95 TYR A CA 1
ATOM 753 C C . TYR A 1 95 ? -7.759 4.413 -14.635 1.00 92.06 95 TYR A C 1
ATOM 755 O O . TYR A 1 95 ? -6.988 5.351 -14.851 1.00 92.06 95 TYR A O 1
ATOM 763 N N . LYS A 1 96 ? -7.300 3.269 -14.116 1.00 92.12 96 LYS A N 1
ATOM 764 C CA . LYS A 1 96 ? -5.871 3.006 -13.869 1.00 92.12 96 LYS A CA 1
ATOM 765 C C . LYS A 1 96 ? -5.209 2.439 -15.125 1.00 92.12 96 LYS A C 1
ATOM 767 O O . LYS A 1 96 ? -4.947 1.247 -15.208 1.00 92.12 96 LYS A O 1
ATOM 772 N N . LEU A 1 97 ? -4.948 3.299 -16.107 1.00 94.88 97 LEU A N 1
ATOM 773 C CA . LEU A 1 97 ? -4.482 2.847 -17.426 1.00 94.88 97 LEU A CA 1
ATOM 774 C C . LEU A 1 97 ? -3.019 2.397 -17.450 1.00 94.88 97 LEU A C 1
ATOM 776 O O . LEU A 1 97 ? -2.681 1.407 -18.088 1.00 94.88 97 LEU A O 1
ATOM 780 N N . HIS A 1 98 ? -2.138 3.117 -16.761 1.00 95.94 98 HIS A N 1
ATOM 781 C CA . HIS A 1 98 ? -0.702 2.844 -16.805 1.00 95.94 98 HIS A CA 1
ATOM 782 C C . HIS A 1 98 ? -0.246 1.991 -15.630 1.00 95.94 98 HIS A C 1
ATOM 784 O O . HIS A 1 98 ? -0.804 2.076 -14.536 1.00 95.94 98 HIS A O 1
ATOM 790 N N . TYR A 1 99 ? 0.849 1.262 -15.843 1.00 96.62 99 TYR A N 1
ATOM 791 C CA . TYR A 1 99 ? 1.548 0.559 -14.778 1.00 96.62 99 TYR A CA 1
ATOM 792 C C . TYR A 1 99 ? 2.062 1.549 -13.722 1.00 96.62 99 TYR A C 1
ATOM 794 O O . TYR A 1 99 ? 2.635 2.594 -14.059 1.00 96.62 99 TYR A O 1
ATOM 802 N N . ILE A 1 100 ? 1.846 1.214 -12.448 1.00 95.62 100 ILE A N 1
ATOM 803 C CA . ILE A 1 100 ? 2.251 2.014 -11.290 1.00 95.62 100 ILE A CA 1
ATOM 804 C C . ILE A 1 100 ? 3.058 1.128 -10.350 1.00 95.62 100 ILE A C 1
ATOM 806 O O . ILE A 1 100 ? 2.541 0.142 -9.830 1.00 95.62 100 ILE A O 1
ATOM 810 N N . TYR A 1 101 ? 4.285 1.545 -10.075 1.00 95.44 101 TYR A N 1
ATOM 811 C CA . TYR A 1 101 ? 5.151 0.945 -9.071 1.00 95.44 101 TYR A CA 1
ATOM 812 C C . TYR A 1 101 ? 5.170 1.807 -7.806 1.00 95.44 101 TYR A C 1
ATOM 814 O O . TYR A 1 101 ? 5.014 3.032 -7.868 1.00 95.44 101 TYR A O 1
ATOM 822 N N . ARG A 1 102 ? 5.324 1.170 -6.645 1.00 94.44 102 ARG A N 1
ATOM 823 C CA . ARG A 1 102 ? 5.490 1.852 -5.359 1.00 94.44 102 ARG A CA 1
ATOM 824 C C . ARG A 1 102 ? 6.853 1.482 -4.803 1.00 94.44 102 ARG A C 1
ATOM 826 O O . ARG A 1 102 ? 7.072 0.335 -4.444 1.00 94.44 102 ARG A O 1
ATOM 833 N N . GLU A 1 103 ? 7.727 2.469 -4.733 1.00 91.56 103 GLU A N 1
ATOM 834 C CA . GLU A 1 103 ? 8.999 2.377 -4.030 1.00 91.56 103 GLU A CA 1
ATOM 835 C C . GLU A 1 103 ? 8.730 2.708 -2.563 1.00 91.56 103 GLU A C 1
ATOM 837 O O . GLU A 1 103 ? 8.376 3.846 -2.250 1.00 91.56 103 GLU A O 1
ATOM 842 N N . PHE A 1 104 ? 8.821 1.721 -1.674 1.00 89.81 104 PHE A N 1
ATOM 843 C CA . PHE A 1 104 ? 8.707 1.967 -0.240 1.00 89.81 104 PHE A CA 1
ATOM 844 C C . PHE A 1 104 ? 10.000 2.595 0.267 1.00 89.81 104 PHE A C 1
ATOM 846 O O . PHE A 1 104 ? 11.075 2.041 0.079 1.00 89.81 104 PHE A O 1
ATOM 853 N N . THR A 1 105 ? 9.878 3.751 0.912 1.00 84.88 105 THR A N 1
ATOM 854 C CA . THR A 1 105 ? 11.002 4.499 1.498 1.00 84.88 105 THR A CA 1
ATOM 855 C C . THR A 1 105 ? 11.098 4.270 3.005 1.00 84.88 105 THR A C 1
ATOM 857 O O . THR A 1 105 ? 11.704 5.060 3.723 1.00 84.88 105 THR A O 1
ATOM 860 N N . VAL A 1 106 ? 10.418 3.235 3.503 1.00 82.81 106 VAL A N 1
ATOM 861 C CA . VAL A 1 106 ? 10.451 2.849 4.911 1.00 82.81 106 VAL A CA 1
ATOM 862 C C . VAL A 1 106 ? 11.686 2.000 5.134 1.00 82.81 106 VAL A C 1
ATOM 864 O O . VAL A 1 106 ? 11.896 1.019 4.424 1.00 82.81 106 VAL A O 1
ATOM 867 N N . ASP A 1 107 ? 12.470 2.367 6.139 1.00 79.81 107 ASP A N 1
ATOM 868 C CA . ASP A 1 107 ? 13.504 1.489 6.656 1.00 79.81 107 ASP A CA 1
ATOM 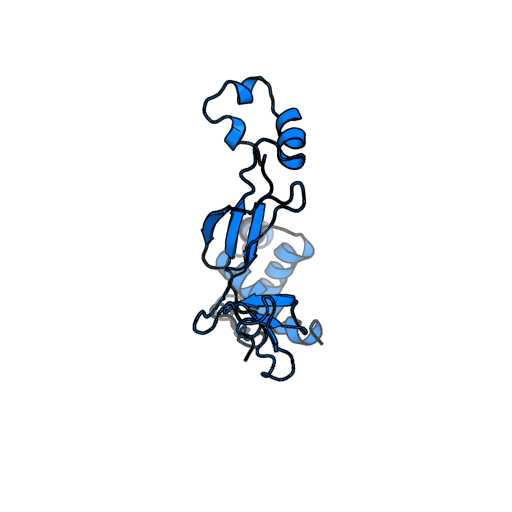869 C C . ASP A 1 107 ? 12.836 0.386 7.484 1.00 79.81 107 ASP A C 1
ATOM 871 O O . ASP A 1 107 ? 12.406 0.598 8.620 1.00 79.81 107 ASP A O 1
ATOM 875 N N . PHE A 1 108 ? 12.675 -0.780 6.864 1.00 74.06 108 PHE A N 1
ATOM 876 C CA . PHE A 1 108 ? 12.092 -1.947 7.517 1.00 74.06 108 PHE A CA 1
ATOM 877 C C . PHE A 1 108 ? 13.011 -2.522 8.601 1.00 74.06 108 PHE A C 1
ATOM 879 O O . PHE A 1 108 ? 12.508 -3.156 9.523 1.00 74.06 108 PHE A O 1
ATOM 886 N N . PHE A 1 109 ? 14.324 -2.287 8.525 1.00 75.06 109 PHE A N 1
ATOM 887 C CA . PHE A 1 109 ? 15.297 -2.818 9.482 1.00 75.06 109 PHE A CA 1
ATOM 888 C C . PHE A 1 109 ? 15.433 -1.930 10.720 1.00 75.06 109 PHE A C 1
ATOM 890 O O . PHE A 1 109 ? 15.664 -2.438 11.812 1.00 75.06 109 PHE A O 1
ATOM 897 N N . ALA A 1 110 ? 15.220 -0.621 10.580 1.00 72.62 110 ALA A N 1
ATOM 898 C CA . ALA A 1 110 ? 15.126 0.296 11.718 1.00 72.62 110 ALA A CA 1
ATOM 899 C C . ALA A 1 110 ? 13.759 0.262 12.429 1.00 72.62 110 ALA A C 1
ATOM 901 O O . ALA A 1 110 ? 13.543 0.995 13.398 1.00 72.62 110 ALA A O 1
ATOM 902 N N . MET A 1 111 ? 12.803 -0.542 11.952 1.00 69.81 111 MET A N 1
ATOM 903 C CA . MET A 1 111 ? 11.485 -0.638 12.569 1.00 69.81 111 MET A CA 1
ATOM 904 C C . MET A 1 111 ? 11.545 -1.497 13.838 1.00 69.81 111 MET A C 1
ATOM 906 O O . MET A 1 111 ? 11.696 -2.714 13.769 1.00 69.81 111 MET A O 1
ATOM 910 N N . ASP A 1 112 ? 11.365 -0.869 15.004 1.00 69.94 112 ASP A N 1
ATOM 911 C CA . ASP A 1 112 ? 11.228 -1.588 16.273 1.00 69.94 112 ASP A CA 1
ATOM 912 C C . ASP A 1 112 ? 9.860 -2.284 16.358 1.00 69.94 112 ASP A C 1
ATOM 914 O O . ASP A 1 112 ? 8.835 -1.668 16.677 1.00 69.94 112 ASP A O 1
ATOM 918 N N . LEU A 1 113 ? 9.863 -3.587 16.073 1.00 66.00 113 LEU A N 1
ATOM 919 C CA . LEU A 1 113 ? 8.692 -4.460 16.144 1.00 66.00 113 LEU A CA 1
ATOM 920 C C . LEU A 1 113 ? 8.202 -4.699 17.581 1.00 66.00 113 LEU A C 1
ATOM 922 O O . LEU A 1 113 ? 7.055 -5.108 17.758 1.00 66.00 113 LEU A O 1
ATOM 926 N N . ASN A 1 114 ? 9.040 -4.448 18.587 1.00 67.06 114 ASN A N 1
ATOM 927 C CA . ASN A 1 114 ? 8.748 -4.729 19.991 1.00 67.06 114 ASN A CA 1
ATOM 928 C C . ASN A 1 114 ? 8.238 -3.494 20.745 1.00 67.06 114 ASN A C 1
ATOM 930 O O . ASN A 1 114 ? 7.714 -3.617 21.854 1.00 67.06 114 ASN A O 1
ATOM 934 N N . SER A 1 115 ? 8.346 -2.302 20.149 1.00 67.19 115 SER A N 1
ATOM 935 C CA . SER A 1 115 ? 7.818 -1.079 20.751 1.00 67.19 115 SER A CA 1
ATOM 936 C C . SER A 1 115 ? 6.290 -1.096 20.862 1.00 67.19 115 SER A C 1
ATOM 938 O O . SER A 1 115 ? 5.554 -1.393 19.917 1.00 67.19 115 SER A O 1
ATOM 940 N N . LEU A 1 116 ? 5.788 -0.696 22.034 1.00 66.25 116 LEU A N 1
ATOM 941 C CA . LEU A 1 116 ? 4.367 -0.429 22.224 1.00 66.25 116 LEU A CA 1
ATOM 942 C C . LEU A 1 116 ? 3.955 0.771 21.352 1.00 66.25 116 LEU A C 1
ATOM 944 O O . LEU A 1 116 ? 4.514 1.864 21.495 1.00 66.25 116 LEU A O 1
ATOM 948 N N . PRO A 1 117 ? 2.949 0.629 20.471 1.00 69.88 117 PRO A N 1
ATOM 949 C CA . PRO A 1 117 ? 2.471 1.750 19.683 1.00 69.88 117 PRO A CA 1
ATOM 950 C C . PRO A 1 117 ? 1.892 2.822 20.614 1.00 69.88 117 PRO A C 1
ATOM 952 O O . PRO A 1 117 ? 1.159 2.508 21.548 1.00 69.88 117 PRO A O 1
ATOM 955 N N . LYS A 1 118 ? 2.153 4.104 20.314 1.00 68.38 118 LYS A N 1
ATOM 956 C CA . LYS A 1 118 ? 1.792 5.269 21.159 1.00 68.38 118 LYS A CA 1
ATOM 957 C C . LYS A 1 118 ? 0.334 5.319 21.650 1.00 68.38 118 LYS A C 1
ATOM 959 O O . LYS A 1 118 ? 0.056 5.969 22.647 1.00 68.38 118 LYS A O 1
ATOM 964 N N . ASN A 1 119 ? -0.587 4.646 20.956 1.00 68.06 119 ASN A N 1
ATOM 965 C CA . ASN A 1 119 ? -2.021 4.633 21.269 1.00 68.06 119 ASN A CA 1
ATOM 966 C C . ASN A 1 119 ? -2.524 3.254 21.738 1.00 68.06 119 ASN A C 1
ATOM 968 O O . ASN A 1 119 ? -3.723 2.983 21.648 1.00 68.06 119 ASN A O 1
ATOM 972 N N . ALA A 1 120 ? -1.638 2.352 22.171 1.00 70.06 120 ALA A N 1
ATOM 973 C CA . ALA A 1 120 ? -2.055 1.125 22.839 1.00 70.06 120 ALA A CA 1
ATOM 974 C C . ALA A 1 120 ? -2.770 1.492 24.147 1.00 70.06 120 ALA A C 1
ATOM 976 O O . ALA A 1 120 ? -2.250 2.249 24.965 1.00 70.06 120 ALA A O 1
ATOM 977 N N . SER A 1 121 ? -3.987 0.985 24.337 1.00 71.00 121 SER A N 1
ATOM 978 C CA . SER A 1 121 ? -4.658 1.090 25.634 1.00 71.00 121 SER A CA 1
ATOM 979 C C . SER A 1 121 ? -3.986 0.170 26.647 1.00 71.00 121 SER A C 1
ATOM 981 O O . SER A 1 121 ? -3.602 -0.950 26.317 1.00 71.00 121 SER A O 1
ATOM 983 N N . SER A 1 122 ? -3.888 0.620 27.893 1.00 75.44 122 SER A N 1
ATOM 984 C CA . SER A 1 122 ? -3.565 -0.270 29.007 1.00 75.44 122 SER A CA 1
ATOM 985 C C . SER A 1 122 ? -4.702 -1.277 29.222 1.00 75.44 122 SER A C 1
ATOM 987 O O . SER A 1 122 ? -5.871 -0.932 29.047 1.00 75.44 122 SER A O 1
ATOM 989 N N . LEU A 1 123 ? -4.370 -2.498 29.655 1.00 78.81 123 LEU A N 1
ATOM 990 C CA . LEU A 1 123 ? -5.350 -3.473 30.162 1.00 78.81 123 LEU A CA 1
ATOM 991 C C . LEU A 1 123 ? -5.873 -3.105 31.566 1.00 78.81 123 LEU A C 1
ATOM 993 O O . LEU A 1 123 ? -6.699 -3.814 32.132 1.00 78.81 123 LEU A O 1
ATOM 997 N N . LYS A 1 124 ? -5.408 -1.989 32.141 1.00 78.25 124 LYS A N 1
ATOM 998 C CA . LYS A 1 124 ? -6.011 -1.364 33.321 1.00 78.25 124 LYS A CA 1
ATOM 999 C C . LYS A 1 124 ? -7.131 -0.438 32.860 1.00 78.25 124 LYS A C 1
ATOM 1001 O O . LYS A 1 124 ? -6.870 0.626 32.296 1.00 78.25 124 LYS A O 1
ATOM 1006 N N . PHE A 1 125 ? -8.373 -0.846 33.084 1.00 80.19 125 PHE A N 1
ATOM 1007 C CA . PHE A 1 125 ? -9.536 -0.098 32.630 1.00 80.19 125 PHE A CA 1
ATOM 1008 C C . PHE A 1 125 ? -10.071 0.842 33.718 1.00 80.19 125 PHE A C 1
ATOM 1010 O O . PHE A 1 125 ? -10.186 0.447 34.873 1.00 80.19 125 PHE A O 1
ATOM 1017 N N . SER A 1 126 ? -10.421 2.077 33.342 1.00 77.12 126 SER A N 1
ATOM 1018 C CA . SER A 1 126 ? -11.056 3.057 34.241 1.00 77.12 126 SER A CA 1
ATOM 1019 C C . SER A 1 126 ? -12.544 3.273 33.947 1.00 77.12 126 SER A C 1
ATOM 1021 O O . SER A 1 126 ? -13.344 3.361 34.869 1.00 77.12 126 SER A O 1
ATOM 1023 N N . LYS A 1 127 ? -12.924 3.361 32.663 1.00 78.81 127 LYS A N 1
ATOM 1024 C CA . LYS A 1 127 ? -14.315 3.600 32.217 1.00 78.81 127 LYS A CA 1
ATOM 1025 C C . LYS A 1 127 ? -15.051 2.352 31.730 1.00 78.81 127 LYS A C 1
ATOM 1027 O O . LYS A 1 127 ? -16.269 2.278 31.832 1.00 78.81 127 LYS A O 1
ATOM 1032 N N . HIS A 1 128 ? -14.325 1.411 31.142 1.00 86.06 128 HIS A N 1
ATOM 1033 C CA . HIS A 1 128 ? -14.873 0.159 30.615 1.00 86.06 128 HIS A CA 1
ATOM 1034 C C . HIS A 1 128 ? -14.221 -1.021 31.338 1.00 86.06 128 HIS A C 1
ATOM 1036 O O . HIS A 1 128 ? -13.511 -0.815 32.313 1.00 86.06 128 HIS A O 1
ATOM 1042 N N . ASN A 1 129 ? -14.459 -2.251 30.896 1.00 89.19 129 ASN A N 1
ATOM 1043 C CA . ASN A 1 129 ? -13.837 -3.440 31.473 1.00 89.19 129 ASN A CA 1
ATOM 1044 C C . ASN A 1 129 ? -13.395 -4.419 30.373 1.00 89.19 129 ASN A C 1
ATOM 1046 O O . ASN A 1 129 ? -13.633 -4.193 29.181 1.00 89.19 129 ASN A O 1
ATOM 1050 N N . ALA A 1 130 ? -12.764 -5.520 30.784 1.00 90.75 130 ALA A N 1
ATOM 1051 C CA . ALA A 1 130 ? -12.285 -6.555 29.872 1.00 90.75 130 ALA A CA 1
ATOM 1052 C C . ALA A 1 130 ? -13.413 -7.177 29.026 1.00 90.75 130 ALA A C 1
ATOM 1054 O O . ALA A 1 130 ? -13.185 -7.523 27.870 1.00 90.75 130 ALA A O 1
ATOM 1055 N N . TYR A 1 131 ? -14.635 -7.257 29.564 1.00 93.62 131 TYR A N 1
ATOM 1056 C CA . TYR A 1 131 ? -15.806 -7.764 28.845 1.00 93.62 131 TYR A CA 1
ATOM 1057 C C . TYR A 1 131 ? -16.228 -6.840 27.691 1.00 93.62 131 TYR A C 1
ATOM 1059 O O . TYR A 1 131 ? -16.475 -7.291 26.577 1.00 93.62 131 TYR A O 1
ATOM 1067 N N . VAL A 1 132 ? -16.235 -5.521 27.902 1.00 93.69 132 VAL A N 1
ATOM 1068 C CA . VAL A 1 132 ? -16.491 -4.570 26.807 1.00 93.69 132 VAL A CA 1
ATOM 1069 C C . VAL A 1 132 ? -15.408 -4.677 25.733 1.00 93.69 132 VAL A C 1
ATOM 1071 O O . VAL A 1 132 ? -15.715 -4.664 24.540 1.00 93.69 132 VAL A O 1
ATOM 1074 N N . MET A 1 133 ? -14.141 -4.809 26.138 1.00 93.81 133 MET A N 1
ATOM 1075 C CA . MET A 1 133 ? -13.040 -5.023 25.199 1.00 93.81 133 MET A CA 1
ATOM 1076 C C . MET A 1 133 ? -13.221 -6.321 24.396 1.00 93.81 133 MET A C 1
ATOM 1078 O O . MET A 1 133 ? -13.049 -6.291 23.179 1.00 93.81 133 MET A O 1
ATOM 1082 N N . SER A 1 134 ? -13.609 -7.437 25.022 1.00 94.50 134 SER A N 1
ATOM 1083 C CA . SER A 1 134 ? -13.820 -8.703 24.308 1.00 94.50 134 SER A CA 1
ATOM 1084 C C . SER A 1 134 ? -14.982 -8.626 23.312 1.00 94.50 134 SER A C 1
ATOM 1086 O O . SER A 1 134 ? -14.850 -9.118 22.189 1.00 94.50 134 SER A O 1
ATOM 1088 N N . LEU A 1 135 ? -16.075 -7.934 23.651 1.00 96.62 135 LEU A N 1
ATOM 1089 C CA . LEU A 1 135 ? -17.167 -7.661 22.711 1.00 96.62 135 LEU A CA 1
ATOM 1090 C C . LEU A 1 135 ? -16.699 -6.809 21.526 1.00 96.62 135 LEU A C 1
ATOM 1092 O O . LEU A 1 135 ? -17.028 -7.117 20.381 1.00 96.62 135 LEU A O 1
ATOM 1096 N N . CYS A 1 136 ? -15.887 -5.774 21.776 1.00 96.25 136 CYS A N 1
ATOM 1097 C CA . CYS A 1 136 ? -15.296 -4.962 20.710 1.00 96.25 136 CYS A CA 1
ATOM 1098 C C . CYS A 1 136 ? -14.497 -5.828 19.727 1.00 96.25 136 CYS A C 1
ATOM 1100 O O . CYS A 1 136 ? -14.678 -5.702 18.516 1.00 96.25 136 CYS A O 1
ATOM 1102 N N . LEU A 1 137 ? -13.642 -6.716 20.247 1.00 95.88 137 LEU A N 1
ATOM 1103 C CA . LEU A 1 137 ? -12.838 -7.631 19.434 1.00 95.88 137 LEU A CA 1
ATOM 1104 C C . LEU A 1 137 ? -13.721 -8.627 18.677 1.00 95.88 137 LEU A C 1
ATOM 1106 O O . LEU A 1 137 ? -13.529 -8.816 17.484 1.00 95.88 137 LEU A O 1
ATOM 1110 N N . THR A 1 138 ? -14.735 -9.197 19.324 1.00 97.19 138 THR A N 1
ATOM 1111 C CA . THR A 1 138 ? -15.655 -10.165 18.704 1.00 97.19 138 THR A CA 1
ATOM 1112 C C . THR A 1 138 ? -16.401 -9.546 17.524 1.00 97.19 138 THR A C 1
ATOM 1114 O O . THR A 1 138 ? -16.421 -10.092 16.424 1.00 97.19 138 THR A O 1
ATOM 1117 N N . LEU A 1 139 ? -16.978 -8.363 17.719 1.00 97.56 139 LEU A N 1
ATOM 1118 C CA . LEU A 1 139 ? -17.747 -7.685 16.681 1.00 97.56 139 LEU A CA 1
ATOM 1119 C C . LEU A 1 139 ? -16.857 -7.154 15.549 1.00 97.56 139 LEU A C 1
ATOM 1121 O O . LEU A 1 139 ? -17.249 -7.192 14.386 1.00 97.56 139 LEU A O 1
ATOM 1125 N N . HIS A 1 140 ? -15.674 -6.623 15.867 1.00 97.50 140 HIS A N 1
ATOM 1126 C CA . HIS A 1 140 ? -14.781 -6.064 14.853 1.00 97.50 140 HIS A CA 1
ATOM 1127 C C . HIS A 1 140 ? -14.025 -7.145 14.072 1.00 97.50 140 HIS A C 1
ATOM 1129 O O . HIS A 1 140 ? -13.948 -7.068 12.850 1.00 97.50 140 HIS A O 1
ATOM 1135 N N . ILE A 1 141 ? -13.468 -8.136 14.772 1.00 94.94 141 ILE A N 1
ATOM 1136 C CA . ILE A 1 141 ? -12.572 -9.148 14.203 1.00 94.94 141 ILE A CA 1
ATOM 1137 C C . ILE A 1 141 ? -13.380 -10.352 13.722 1.00 94.94 141 ILE A C 1
ATOM 1139 O O . ILE A 1 141 ? -13.348 -10.653 12.533 1.00 94.94 141 ILE A O 1
ATOM 1143 N N . ASN A 1 142 ? -14.152 -11.003 14.600 1.00 95.50 142 ASN A N 1
ATOM 1144 C CA . ASN A 1 142 ? -14.840 -12.251 14.238 1.00 95.50 142 ASN A CA 1
ATOM 1145 C C . ASN A 1 142 ? -16.000 -12.006 13.264 1.00 95.50 142 ASN A C 1
ATOM 1147 O O . ASN A 1 142 ? -16.199 -12.790 12.343 1.00 95.50 142 ASN A O 1
ATOM 1151 N N . LEU A 1 143 ? -16.750 -10.913 13.443 1.00 95.75 143 LEU A N 1
ATOM 1152 C CA . LEU A 1 143 ? -17.849 -10.546 12.537 1.00 95.75 143 LEU A CA 1
ATOM 1153 C C . LEU A 1 143 ? -17.435 -9.566 11.426 1.00 95.75 143 LEU A C 1
ATOM 1155 O O . LEU A 1 143 ? -18.263 -9.205 10.591 1.00 95.75 143 LEU A O 1
ATOM 1159 N N . GLY A 1 144 ? -16.181 -9.102 11.413 1.00 96.00 144 GLY A N 1
ATOM 1160 C CA . GLY A 1 144 ? -15.659 -8.230 10.356 1.00 96.00 144 GLY A CA 1
ATOM 1161 C C . GLY A 1 144 ? -16.336 -6.857 10.250 1.00 96.00 144 GLY A C 1
ATOM 1162 O O . GLY A 1 144 ? -16.304 -6.232 9.185 1.00 96.00 144 GLY A O 1
ATOM 1163 N N . LEU A 1 145 ? -16.988 -6.365 11.311 1.00 97.31 145 LEU A N 1
ATOM 1164 C CA . LEU A 1 145 ? -17.647 -5.058 11.274 1.00 97.31 145 LEU A CA 1
ATOM 1165 C C . LEU A 1 145 ? -16.617 -3.926 11.224 1.00 97.31 145 LEU A C 1
ATOM 1167 O O . LEU A 1 145 ? -15.551 -4.001 11.824 1.00 97.31 145 LEU A O 1
ATOM 1171 N N . SER A 1 146 ? -16.940 -2.815 10.558 1.00 97.62 146 SER A N 1
ATOM 1172 C CA . SER A 1 146 ? -16.094 -1.617 10.636 1.00 97.62 146 SER A CA 1
ATOM 1173 C C . SER A 1 146 ? -16.133 -1.015 12.044 1.00 97.62 146 SER A C 1
ATOM 1175 O O . SER A 1 146 ? -17.158 -1.096 12.711 1.00 97.62 146 SER A O 1
ATOM 1177 N N . LEU A 1 147 ? -15.079 -0.312 12.476 1.00 97.31 147 LEU A N 1
ATOM 1178 C CA . LEU A 1 147 ? -15.007 0.303 13.817 1.00 97.31 147 LEU A CA 1
ATOM 1179 C C . LEU A 1 147 ? -16.243 1.151 14.176 1.00 97.31 147 LEU A C 1
ATOM 1181 O O . LEU A 1 147 ? -16.696 1.162 15.319 1.00 97.31 147 LEU A O 1
ATOM 1185 N N . ARG A 1 148 ? -16.799 1.869 13.191 1.00 97.56 148 ARG A N 1
ATOM 1186 C CA . ARG A 1 148 ? -18.019 2.671 13.365 1.00 97.56 148 ARG A CA 1
ATOM 1187 C C . ARG A 1 148 ? -19.261 1.793 13.513 1.00 97.56 148 ARG A C 1
ATOM 1189 O O . ARG A 1 148 ? -20.075 2.067 14.384 1.00 97.56 148 ARG A O 1
ATOM 1196 N N . LYS A 1 149 ? -19.386 0.729 12.710 1.00 97.75 149 LYS A N 1
ATOM 1197 C CA . LYS A 1 149 ? -20.478 -0.246 12.850 1.00 97.75 149 LYS A CA 1
ATOM 1198 C C . LYS A 1 149 ? -20.382 -1.023 14.160 1.00 97.75 149 LYS A C 1
ATOM 1200 O O . LYS A 1 149 ? -21.407 -1.262 14.773 1.00 97.75 149 LYS A O 1
ATOM 1205 N N . THR A 1 150 ? -19.180 -1.357 14.621 1.00 97.94 150 THR A N 1
ATOM 1206 C CA . THR A 1 150 ? -18.956 -1.977 15.931 1.00 97.94 150 THR A CA 1
ATOM 1207 C C . THR A 1 150 ? -19.409 -1.059 17.064 1.00 97.94 150 THR A C 1
ATOM 1209 O O . THR A 1 150 ? -20.132 -1.502 17.945 1.00 97.94 150 THR A O 1
ATOM 1212 N N . SER A 1 151 ? -19.040 0.227 17.023 1.00 97.62 151 SER A N 1
ATOM 1213 C CA . SER A 1 151 ? -19.508 1.235 17.990 1.00 97.62 151 SER A CA 1
ATOM 1214 C C . SER A 1 151 ? -21.036 1.345 18.000 1.00 97.62 151 SER A C 1
ATOM 1216 O O . SER A 1 151 ? -21.645 1.319 19.067 1.00 97.62 151 SER A O 1
ATOM 1218 N N . GLN A 1 152 ? -21.654 1.383 16.816 1.00 97.69 152 GLN A N 1
ATOM 1219 C CA . GLN A 1 152 ? -23.108 1.405 16.674 1.00 97.69 152 GLN A CA 1
ATOM 1220 C C . GLN A 1 152 ? -23.757 0.130 17.240 1.00 97.69 152 GLN A C 1
ATOM 1222 O O . GLN A 1 152 ? -24.654 0.222 18.065 1.00 97.69 152 GLN A O 1
ATOM 1227 N N . ALA A 1 153 ? -23.256 -1.054 16.880 1.00 97.56 153 ALA A N 1
ATOM 1228 C CA . ALA A 1 153 ? -23.780 -2.335 17.355 1.00 97.56 153 ALA A CA 1
ATOM 1229 C C . ALA A 1 153 ? -23.658 -2.495 18.878 1.00 97.56 153 ALA A C 1
ATOM 1231 O O . ALA A 1 153 ? -24.565 -3.019 19.516 1.00 97.56 153 ALA A O 1
ATOM 1232 N N . LEU A 1 154 ? -22.565 -2.016 19.480 1.00 97.12 154 LEU A N 1
ATOM 1233 C CA . LEU A 1 154 ? -22.398 -2.013 20.937 1.00 97.12 154 LEU A CA 1
ATOM 1234 C C . LEU A 1 154 ? -23.429 -1.124 21.632 1.00 97.12 154 LEU A C 1
ATOM 1236 O O . LEU A 1 154 ? -23.941 -1.495 22.689 1.00 97.12 154 LEU A O 1
ATOM 1240 N N . LYS A 1 155 ? -23.765 0.014 21.024 1.00 97.62 155 LYS A N 1
ATOM 1241 C CA . LYS A 1 155 ? -24.813 0.898 21.527 1.00 97.62 155 LYS A CA 1
ATOM 1242 C C . LYS A 1 155 ? -26.200 0.274 21.364 1.00 97.62 155 LYS A C 1
ATOM 1244 O O . LYS A 1 155 ? -26.965 0.281 22.316 1.00 97.62 155 LYS A O 1
ATOM 1249 N N . ASP A 1 156 ? -26.501 -0.294 20.203 1.00 97.44 156 ASP A N 1
ATOM 1250 C CA . ASP A 1 156 ? -27.851 -0.777 19.893 1.00 97.44 156 ASP A CA 1
ATOM 1251 C C . ASP A 1 156 ? -28.187 -2.103 20.590 1.00 97.44 156 ASP A C 1
ATOM 1253 O O . ASP A 1 156 ? -29.302 -2.278 21.069 1.00 97.44 156 ASP A O 1
ATOM 1257 N N . LEU A 1 157 ? -27.231 -3.036 20.671 1.00 96.69 157 LEU A N 1
ATOM 1258 C CA . LEU A 1 157 ? -27.465 -4.384 21.209 1.00 96.69 157 LEU A CA 1
ATOM 1259 C C . LEU A 1 157 ? -27.167 -4.497 22.705 1.00 96.69 157 LEU A C 1
ATOM 1261 O O . LEU A 1 157 ? -27.790 -5.294 23.400 1.00 96.69 157 LEU A O 1
ATOM 1265 N N . TYR A 1 158 ? -26.194 -3.727 23.197 1.00 95.12 158 TYR A N 1
ATOM 1266 C CA . TYR A 1 158 ? -25.689 -3.850 24.567 1.00 95.12 158 TYR A CA 1
ATOM 1267 C C . TYR A 1 158 ? -25.819 -2.553 25.377 1.00 95.12 158 TYR A C 1
ATOM 1269 O O . TYR A 1 158 ? -25.429 -2.531 26.541 1.00 95.12 158 TYR A O 1
ATOM 1277 N N . ASN A 1 159 ? -26.344 -1.470 24.786 1.00 95.75 159 ASN A N 1
ATOM 1278 C CA . ASN A 1 159 ? -26.410 -0.135 25.393 1.00 95.75 159 ASN A CA 1
ATOM 1279 C C . ASN A 1 159 ? -25.044 0.393 25.886 1.00 95.75 159 ASN A C 1
ATOM 1281 O O . ASN A 1 159 ? -24.953 1.173 26.834 1.00 95.75 159 ASN A O 1
ATOM 1285 N N . ILE A 1 160 ? -23.952 -0.030 25.238 1.00 95.56 160 ILE A N 1
ATOM 1286 C CA . ILE A 1 160 ? -22.588 0.388 25.574 1.00 95.56 160 ILE A CA 1
ATOM 1287 C C . ILE A 1 160 ? -22.158 1.504 24.622 1.00 95.56 160 ILE A C 1
ATOM 1289 O O . ILE A 1 160 ? -21.930 1.284 23.433 1.00 95.56 160 ILE A O 1
ATOM 1293 N N . SER A 1 161 ? -21.974 2.709 25.163 1.00 94.81 161 SER A N 1
ATOM 1294 C CA . SER A 1 161 ? -21.418 3.835 24.411 1.00 94.81 161 SER A CA 1
ATOM 1295 C C . SER A 1 161 ? -19.890 3.815 24.458 1.00 94.81 161 SER A C 1
ATOM 1297 O O . SER A 1 161 ? -19.281 4.088 25.493 1.00 94.81 161 SER A O 1
ATOM 1299 N N . ILE A 1 162 ? -19.262 3.500 23.326 1.00 94.00 162 ILE A N 1
ATOM 1300 C CA . ILE A 1 162 ? -17.805 3.503 23.158 1.00 94.00 162 ILE A CA 1
ATOM 1301 C C . ILE A 1 162 ? -17.427 4.140 21.821 1.00 94.00 162 ILE A C 1
ATOM 1303 O O . ILE A 1 162 ? -18.094 3.936 20.805 1.00 94.00 162 ILE A O 1
ATOM 1307 N N . SER A 1 163 ? -16.343 4.917 21.794 1.00 94.50 163 SER A N 1
ATOM 1308 C CA . SER A 1 163 ? -15.884 5.553 20.559 1.00 94.50 163 SER A CA 1
ATOM 1309 C C . SER A 1 163 ? -15.187 4.552 19.630 1.00 94.50 163 SER A C 1
ATOM 1311 O O . SER A 1 163 ? -14.463 3.657 20.068 1.00 94.50 163 SER A O 1
ATOM 1313 N N . HIS A 1 164 ? -15.330 4.751 18.318 1.00 94.56 164 HIS A N 1
ATOM 1314 C CA . HIS A 1 164 ? -14.606 3.966 17.310 1.00 94.56 164 HIS A CA 1
ATOM 1315 C C . HIS A 1 164 ? -13.074 4.030 17.486 1.00 94.56 164 HIS A C 1
ATOM 1317 O O . HIS A 1 164 ? -12.376 3.066 17.173 1.00 94.56 164 HIS A O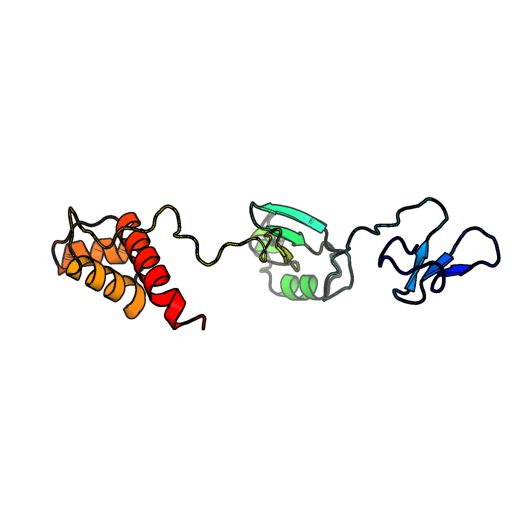 1
ATOM 1323 N N . GLN A 1 165 ? -12.550 5.139 18.023 1.00 92.31 165 GLN A N 1
ATOM 1324 C CA . GLN A 1 165 ? -11.129 5.288 18.341 1.00 92.31 165 GLN A CA 1
ATOM 1325 C C . GLN A 1 165 ? -10.711 4.397 19.518 1.00 92.31 165 GLN A C 1
ATOM 1327 O O . GLN A 1 165 ? -9.641 3.793 19.471 1.00 92.31 165 GLN A O 1
ATOM 1332 N N . GLN A 1 166 ? -11.556 4.277 20.547 1.00 91.50 166 GLN A N 1
ATOM 1333 C CA . GLN A 1 166 ? -11.291 3.396 21.683 1.00 91.50 166 GLN A CA 1
ATOM 1334 C C . GLN A 1 166 ? -11.291 1.924 21.254 1.00 91.50 166 GLN A C 1
ATOM 1336 O O . GLN A 1 166 ? -10.389 1.184 21.639 1.00 91.50 166 GLN A O 1
ATOM 1341 N N . ILE A 1 167 ? -12.223 1.525 20.380 1.00 94.00 167 ILE A N 1
ATOM 1342 C CA . ILE A 1 167 ? -12.245 0.183 19.771 1.00 94.00 167 ILE A CA 1
ATOM 1343 C C . ILE A 1 167 ? -10.930 -0.087 19.026 1.00 94.00 167 ILE A C 1
ATOM 1345 O O . ILE A 1 167 ? -10.311 -1.132 19.220 1.00 94.00 167 ILE A O 1
ATOM 1349 N N . ALA A 1 168 ? -10.453 0.869 18.222 1.00 92.69 168 ALA A N 1
ATOM 1350 C CA . ALA A 1 168 ? -9.181 0.731 17.514 1.00 92.69 168 ALA A CA 1
ATOM 1351 C C . ALA A 1 168 ? -7.986 0.584 18.470 1.00 92.69 168 ALA A C 1
ATOM 1353 O O . ALA A 1 168 ? -7.069 -0.190 18.197 1.00 92.69 168 ALA A O 1
ATOM 1354 N N . ASN A 1 169 ? -7.986 1.312 19.590 1.00 90.56 169 ASN A N 1
ATOM 1355 C CA . ASN A 1 169 ? -6.931 1.202 20.592 1.00 90.56 169 ASN A CA 1
ATOM 1356 C C . ASN A 1 169 ? -6.969 -0.162 21.305 1.00 90.56 169 ASN A C 1
ATOM 1358 O O . ASN A 1 169 ? -5.911 -0.745 21.516 1.00 90.56 169 ASN A O 1
ATOM 1362 N N . TYR A 1 170 ? -8.156 -0.708 21.597 1.00 92.06 170 TYR A N 1
ATOM 1363 C CA . TYR A 1 170 ? -8.302 -2.070 22.125 1.00 92.06 170 TYR A CA 1
ATOM 1364 C C . TYR A 1 170 ? -7.799 -3.136 21.154 1.00 92.06 170 TYR A C 1
ATOM 1366 O O . TYR A 1 170 ? -7.074 -4.037 21.569 1.00 92.06 170 TYR A O 1
ATOM 1374 N N . CYS A 1 171 ? -8.109 -3.007 19.862 1.00 91.25 171 CYS A N 1
ATOM 1375 C CA . CYS A 1 171 ? -7.600 -3.922 18.839 1.00 91.25 171 CYS A CA 1
ATOM 1376 C C . CYS A 1 171 ? -6.070 -3.868 18.749 1.00 91.25 171 CYS A C 1
ATOM 1378 O O . CYS A 1 171 ? -5.425 -4.906 18.649 1.00 91.25 171 CYS A O 1
ATOM 1380 N N . LYS A 1 172 ? -5.476 -2.670 18.845 1.00 88.94 172 LYS A N 1
ATOM 1381 C CA . LYS A 1 172 ? -4.014 -2.509 18.890 1.00 88.94 172 LYS A CA 1
ATOM 1382 C C . LYS A 1 172 ? -3.400 -3.174 20.116 1.00 88.94 172 LYS A C 1
ATOM 1384 O O . LYS A 1 172 ? -2.407 -3.873 19.967 1.00 88.94 172 LYS A O 1
ATOM 1389 N N . THR A 1 173 ? -3.975 -2.977 21.301 1.00 87.31 173 THR A N 1
ATOM 1390 C CA . THR A 1 173 ? -3.494 -3.632 22.525 1.00 87.31 173 THR A CA 1
ATOM 1391 C C . THR A 1 173 ? -3.565 -5.147 22.400 1.00 87.31 173 THR A C 1
ATOM 1393 O O . THR A 1 173 ? -2.572 -5.816 22.655 1.00 87.31 173 THR A O 1
ATOM 1396 N N . ALA A 1 174 ? -4.701 -5.683 21.944 1.00 89.62 174 ALA A N 1
ATOM 1397 C CA . ALA A 1 174 ? -4.860 -7.117 21.724 1.00 89.62 174 ALA A CA 1
ATOM 1398 C C . ALA A 1 174 ? -3.825 -7.657 20.727 1.00 89.62 174 ALA A C 1
ATOM 1400 O O . ALA A 1 174 ? -3.190 -8.670 20.999 1.00 89.62 174 ALA A O 1
ATOM 1401 N N . ALA A 1 175 ? -3.598 -6.950 19.615 1.00 87.81 175 ALA A N 1
ATOM 1402 C CA . ALA A 1 175 ? -2.590 -7.326 18.631 1.00 87.81 175 ALA A CA 1
ATOM 1403 C C . ALA A 1 175 ? -1.178 -7.350 19.230 1.00 87.81 175 ALA A C 1
ATOM 1405 O O . ALA A 1 175 ? -0.450 -8.303 18.995 1.00 87.81 175 ALA A O 1
ATOM 1406 N N . VAL A 1 176 ? -0.800 -6.356 20.042 1.00 83.62 176 VAL A N 1
ATOM 1407 C CA . VAL A 1 176 ? 0.507 -6.336 20.725 1.00 83.62 176 VAL A CA 1
ATOM 1408 C C . VAL A 1 176 ? 0.637 -7.494 21.715 1.00 83.62 176 VAL A C 1
ATOM 1410 O O . VAL A 1 176 ? 1.696 -8.102 21.786 1.00 83.62 176 VAL A O 1
ATOM 1413 N N . CYS A 1 177 ? -0.426 -7.831 22.449 1.00 84.19 177 CYS A N 1
ATOM 1414 C CA . CYS A 1 177 ? -0.412 -8.968 23.370 1.00 84.19 177 CYS A CA 1
ATOM 1415 C C . CYS A 1 177 ? -0.295 -10.315 22.646 1.00 84.19 177 CYS A C 1
ATOM 1417 O O . CYS A 1 177 ? 0.341 -11.221 23.168 1.00 84.19 177 CYS A O 1
ATOM 1419 N N . ILE A 1 178 ? -0.910 -10.453 21.468 1.00 85.56 178 ILE A N 1
ATOM 1420 C CA . ILE A 1 178 ? -0.892 -11.695 20.681 1.00 85.56 178 ILE A CA 1
ATOM 1421 C C . ILE A 1 178 ? 0.391 -11.815 19.848 1.00 85.56 178 ILE A C 1
ATOM 1423 O O . ILE A 1 178 ? 0.854 -12.926 19.624 1.00 85.56 178 ILE A O 1
ATOM 1427 N N . LYS A 1 179 ? 0.983 -10.691 19.422 1.00 82.69 179 LYS A N 1
ATOM 1428 C CA . LYS A 1 179 ? 2.146 -10.631 18.522 1.00 82.69 179 LYS A CA 1
ATOM 1429 C C . LYS A 1 179 ? 3.284 -11.594 18.897 1.00 82.69 179 LYS A C 1
ATOM 1431 O O . LYS A 1 179 ? 3.709 -12.314 17.997 1.00 82.69 179 LYS A O 1
ATOM 1436 N N . PRO A 1 180 ? 3.743 -11.683 20.165 1.00 82.44 180 PRO A N 1
ATOM 1437 C CA . PRO A 1 180 ? 4.782 -12.639 20.539 1.00 82.44 180 PRO A CA 1
ATOM 1438 C C . PRO A 1 180 ? 4.404 -14.075 20.178 1.00 82.44 180 PRO A C 1
ATOM 1440 O O . PRO A 1 180 ? 5.217 -14.800 19.645 1.00 82.44 180 PRO A O 1
ATOM 1443 N N . PHE A 1 181 ? 3.148 -14.475 20.360 1.00 81.88 181 PHE A N 1
ATOM 1444 C CA . PHE A 1 181 ? 2.708 -15.852 20.130 1.00 81.88 181 PHE A CA 1
ATOM 1445 C C . PHE A 1 181 ? 2.551 -16.239 18.650 1.00 81.88 181 PHE A C 1
ATOM 1447 O O . PHE A 1 181 ? 2.315 -17.410 18.368 1.00 81.88 181 PHE A O 1
ATOM 1454 N N . VAL A 1 182 ? 2.626 -15.281 17.719 1.00 81.75 182 VAL A N 1
ATOM 1455 C CA . VAL A 1 182 ? 2.412 -15.513 16.276 1.00 81.75 182 VAL A CA 1
ATOM 1456 C C . VAL A 1 182 ? 3.692 -15.315 15.466 1.00 81.75 182 VAL A C 1
ATOM 1458 O O . VAL A 1 182 ? 3.886 -16.010 14.475 1.00 81.75 182 VAL A O 1
ATOM 1461 N N . ASP A 1 183 ? 4.563 -14.397 15.889 1.00 73.69 183 ASP A N 1
ATOM 1462 C CA . ASP A 1 183 ? 5.778 -14.023 15.154 1.00 73.69 183 ASP A CA 1
ATOM 1463 C C . ASP A 1 183 ? 7.041 -14.781 15.641 1.00 73.69 183 ASP A C 1
ATOM 1465 O O . ASP A 1 183 ? 8.157 -14.299 15.431 1.00 73.69 183 ASP A O 1
ATOM 1469 N N . HIS A 1 184 ? 6.873 -15.937 16.305 1.00 55.62 184 HIS A N 1
ATOM 1470 C CA . HIS A 1 184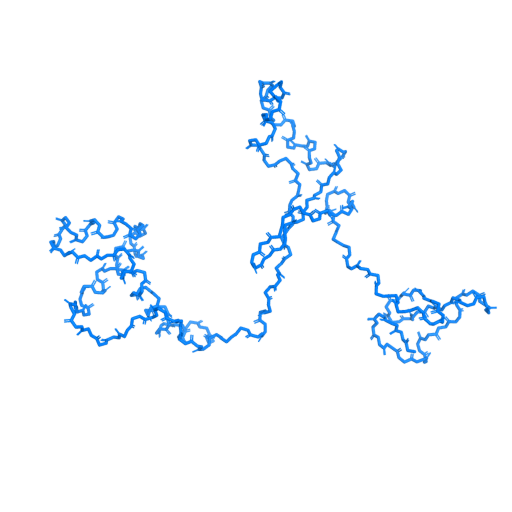 ? 7.954 -16.855 16.707 1.00 55.62 184 HIS A CA 1
ATOM 1471 C C . HIS A 1 184 ? 8.282 -17.883 15.620 1.00 55.62 184 HIS A C 1
ATOM 1473 O O . HIS A 1 184 ? 7.349 -18.583 15.166 1.00 55.62 184 HIS A O 1
#

Radius of gyration: 27.31 Å; chains: 1; bounding box: 72×33×61 Å

Sequence (184 aa):
VCPLCGAPHHFIYDNNGGNGQYQCKVCGQTFSTGDSTTTPMRFLCPHCGHTLVPKKDRKFFRKHKCVNPKCPYYLHNLAKVERKDLKEEHGKTKYKLHYIYREFTVDFFAMDLNSLPKNASSLKFSKHNAYVMSLCLTLHINLGLSLRKTSQALKDLYNISISHQQIANYCKTAAVCIKPFVDH

Organism: NCBI:txid749906